Protein AF-A0A937WN25-F1 (afdb_monomer)

pLDDT: mean 81.61, std 12.13, range [31.53, 96.19]

Radius of gyration: 34.85 Å; Cα contacts (8 Å, |Δi|>4): 187; chains: 1; bounding box: 96×75×74 Å

Sequence (236 aa):
MEAQAMKGEEAVEIFKLVKTTGNLPQKLDDLVPLSFIGQAAVSFYRQKIKLMDQLKITEAQRKATLRDGQDAGEMLLDIETRIGELAEKEQRATTPLRRDERGRVAGHEPSGRPPKHERLGIPENRMRQSQAIAQHPDIVEKVKTQARENEDIPTRTAVINEIRYQKEKKRREEAEKGKKSLTAMISIEEKLYISALEKCISILPIHPPKNFSDTGFKQANALVQILQKRMEVFNG

Secondary structure (DSSP, 8-state):
-------HHHHHHHHHHHHHH----SSHHHHHHHHHHHHHHHHHHHHHHHHHHHTT--HHHHHHHHHHHHHHHHHHHHHHHHHHHHHHH----EEEP-B-TTS-B--EEE-SSPPHHHHTT--HHHHHHHHHHHT-HHHHHHHHHHHHHTT----HHHHHHHHHHHHHHHHHHHHHHHHHHHHHHHHHHHHHHHHHHHHHHHHS-SS--TT--HHHHHHHHHHHHHHHHHHHHHH-

Mean predicted aligned error: 13.77 Å

Foldseek 3Di:
DPPPPPQLVNLLVVLVVVVVVVDDDLDLLRLLVNLVSLVSNLVVLVVVLVVCVVVVPDPVVSLVSLVSNQSSLLVSLVSLLSLLVVLVVQDQDWDFDDQDPVRDGPDTHRPPDDGVCVVSVNDPVSNVLSNLSNVCVVLSVVQSVVCVVVSHHRHSVSSVVVSVVVVVVVVVVVVVVVVVVVVVVVVVVLVVVLVVLVVVVVPDDPDDPPPQDPVNVVVVVVVNVVSVVVNVVSVD

Nearest PDB structures (foldseek):
  8gjg-assembly1_A  TM=4.030E-01  e=8.152E-01  synthetic construct
  5ctq-assembly2_C  TM=2.637E-01  e=3.621E+00  Homo sapiens

Solvent-accessible surface area (backbone atoms only — not comparable to full-atom values): 13194 Å² total; per-residue (Å²): 132,83,80,74,77,76,51,45,67,60,28,37,54,54,49,52,53,49,59,72,68,69,63,79,69,92,44,65,84,60,39,50,59,50,45,54,33,29,52,42,23,32,53,40,35,55,51,49,50,54,50,37,62,74,68,65,53,58,66,68,61,50,52,53,49,46,50,55,23,28,55,36,18,47,51,37,48,51,46,37,24,52,48,11,57,51,52,75,68,56,67,72,54,60,36,74,35,74,63,46,100,84,71,49,62,80,47,67,42,79,56,83,58,74,46,69,55,50,77,70,72,41,52,68,73,57,48,55,50,21,31,56,46,41,76,35,58,70,51,48,53,50,40,45,52,51,17,59,77,67,77,43,59,32,49,69,66,58,40,53,51,50,55,50,50,54,53,52,52,52,53,51,55,51,52,52,51,50,50,55,51,51,53,52,49,52,53,49,52,52,52,52,51,52,54,51,52,52,51,57,58,72,72,52,71,96,58,81,59,98,83,60,48,74,67,55,51,55,52,51,50,52,51,51,52,52,51,50,57,55,52,52,72,79,76,112

Structure (mmCIF, N/CA/C/O backbone):
data_AF-A0A937WN25-F1
#
_entry.id   AF-A0A937WN25-F1
#
loop_
_atom_site.group_PDB
_atom_site.id
_atom_site.type_symbol
_atom_site.label_atom_id
_atom_site.label_alt_id
_atom_site.label_comp_id
_atom_site.label_asym_id
_atom_site.label_entity_id
_atom_site.label_seq_id
_atom_site.pdbx_PDB_ins_code
_atom_site.Cartn_x
_atom_site.Cartn_y
_atom_site.Cartn_z
_atom_site.occupancy
_atom_site.B_iso_or_equiv
_atom_site.auth_seq_id
_atom_site.auth_comp_id
_atom_site.auth_asym_id
_atom_site.auth_atom_id
_atom_site.pdbx_PDB_model_num
ATOM 1 N N . MET A 1 1 ? -12.585 35.476 -4.732 1.00 33.75 1 MET A N 1
ATOM 2 C CA . MET A 1 1 ? -13.577 34.432 -4.407 1.00 33.75 1 MET A CA 1
ATOM 3 C C . MET A 1 1 ? -12.975 33.583 -3.312 1.00 33.75 1 MET A C 1
ATOM 5 O O . MET A 1 1 ? -12.060 32.819 -3.585 1.00 33.75 1 MET A O 1
ATOM 9 N N . GLU A 1 2 ? -13.394 33.815 -2.072 1.00 31.53 2 GLU A N 1
ATOM 10 C CA . GLU A 1 2 ? -13.018 32.970 -0.941 1.00 31.53 2 GLU A CA 1
ATOM 11 C C . GLU A 1 2 ? -13.623 31.585 -1.171 1.00 31.53 2 GLU A C 1
ATOM 13 O O . GLU A 1 2 ? -14.838 31.449 -1.305 1.00 31.53 2 GLU A O 1
ATOM 18 N N . ALA A 1 3 ? -12.776 30.562 -1.284 1.00 36.75 3 ALA A N 1
ATOM 19 C CA . ALA A 1 3 ? -13.233 29.185 -1.257 1.00 36.75 3 ALA A CA 1
ATOM 20 C C . ALA A 1 3 ? -13.798 28.931 0.146 1.00 36.75 3 ALA A C 1
ATOM 22 O O . ALA A 1 3 ? -13.036 28.742 1.093 1.00 36.75 3 ALA A O 1
ATOM 23 N N . GLN A 1 4 ? -15.124 28.993 0.296 1.00 44.53 4 GLN A N 1
ATOM 24 C CA . GLN A 1 4 ? -15.790 28.511 1.500 1.00 44.53 4 GLN A CA 1
ATOM 25 C C . GLN A 1 4 ? -15.333 27.068 1.712 1.00 44.53 4 GLN A C 1
ATOM 27 O O . GLN A 1 4 ? -15.585 26.200 0.876 1.00 44.53 4 GLN A O 1
ATOM 32 N N . ALA A 1 5 ? -14.584 26.833 2.789 1.00 52.53 5 ALA A N 1
ATOM 33 C CA . ALA A 1 5 ? -14.197 25.492 3.186 1.00 52.53 5 ALA A CA 1
ATOM 34 C C . ALA A 1 5 ? -15.488 24.689 3.387 1.00 52.53 5 ALA A C 1
ATOM 36 O O . ALA A 1 5 ? -16.263 24.989 4.295 1.00 52.53 5 ALA A O 1
ATOM 37 N N . MET A 1 6 ? -15.741 23.728 2.495 1.00 61.56 6 MET A N 1
ATOM 38 C CA . MET A 1 6 ? -16.902 22.842 2.564 1.00 61.56 6 MET A CA 1
ATOM 39 C C . MET A 1 6 ? -16.979 22.238 3.968 1.00 61.56 6 MET A C 1
ATOM 41 O O . MET A 1 6 ? -15.967 21.760 4.498 1.00 61.56 6 MET A O 1
ATOM 45 N N . LYS A 1 7 ? -18.154 22.292 4.599 1.00 72.56 7 LYS A N 1
ATOM 46 C CA . LYS A 1 7 ? -18.312 21.764 5.957 1.00 72.56 7 LYS A CA 1
ATOM 47 C C . LYS A 1 7 ? -18.156 20.244 5.915 1.00 72.56 7 LYS A C 1
ATOM 49 O O . LYS A 1 7 ? -18.618 19.591 4.985 1.00 72.56 7 LYS A O 1
ATOM 54 N N . GLY A 1 8 ? -17.511 19.666 6.931 1.00 70.94 8 GLY A N 1
ATOM 55 C CA . GLY A 1 8 ? -17.260 18.218 6.983 1.00 70.94 8 GLY A CA 1
ATOM 56 C C . GLY A 1 8 ? -18.531 17.366 6.859 1.00 70.94 8 GLY A C 1
ATOM 57 O O . GLY A 1 8 ? -18.478 16.280 6.296 1.00 70.94 8 GLY A O 1
ATOM 58 N N . GLU A 1 9 ? -19.676 17.884 7.311 1.00 73.81 9 GLU A N 1
ATOM 59 C CA . GLU A 1 9 ? -20.991 17.242 7.179 1.00 73.81 9 GLU A CA 1
ATOM 60 C C . GLU A 1 9 ? -21.485 17.198 5.724 1.00 73.81 9 GLU A C 1
ATOM 62 O O . GLU A 1 9 ? -21.894 16.140 5.250 1.00 73.81 9 GLU A O 1
ATOM 67 N N . GLU A 1 10 ? -21.352 18.301 4.982 1.00 77.62 10 GLU A N 1
ATOM 68 C CA . GLU A 1 10 ? -21.705 18.378 3.554 1.00 77.62 10 GLU A CA 1
ATOM 69 C C . GLU A 1 10 ? -20.828 17.432 2.719 1.00 77.62 10 GLU A C 1
ATOM 71 O O . GLU A 1 10 ? -21.309 16.743 1.818 1.00 77.62 10 GLU A O 1
ATOM 76 N N . ALA A 1 11 ? -19.537 17.333 3.063 1.00 77.19 11 ALA A N 1
ATOM 77 C CA . ALA A 1 11 ? -18.619 16.407 2.408 1.00 77.19 11 ALA A CA 1
ATOM 78 C C . ALA A 1 11 ? -19.060 14.947 2.586 1.00 77.19 11 ALA A C 1
ATOM 80 O O . ALA A 1 11 ? -18.994 14.162 1.642 1.00 77.19 11 ALA A O 1
ATOM 81 N N . VAL A 1 12 ? -19.542 14.584 3.777 1.00 79.69 12 VAL A N 1
ATOM 82 C CA . VAL A 1 12 ? -20.050 13.240 4.072 1.00 79.69 12 VAL A CA 1
ATOM 83 C C . VAL A 1 12 ? -21.299 12.915 3.256 1.00 79.69 12 VAL A C 1
ATOM 85 O O . VAL A 1 12 ? -21.394 11.812 2.720 1.00 79.69 12 VAL A O 1
ATOM 88 N N . GLU A 1 13 ? -22.249 13.842 3.139 1.00 79.31 13 GLU A N 1
ATOM 89 C CA . GLU A 1 13 ? -23.486 13.618 2.381 1.00 79.31 13 GLU A CA 1
ATOM 90 C C . GLU A 1 13 ? -23.215 13.365 0.898 1.00 79.31 13 GLU A C 1
ATOM 92 O O . GLU A 1 13 ? -23.713 12.389 0.329 1.00 79.31 13 GLU A O 1
ATOM 97 N N . ILE A 1 14 ? -22.353 14.183 0.289 1.00 76.50 14 ILE A N 1
ATOM 98 C CA . ILE A 1 14 ? -21.931 13.993 -1.102 1.00 76.50 14 ILE A CA 1
ATOM 99 C C . ILE A 1 14 ? -21.248 12.632 -1.259 1.00 76.50 14 ILE A C 1
ATOM 101 O O . ILE A 1 14 ? -21.541 11.885 -2.191 1.00 76.50 14 ILE A O 1
ATOM 105 N N . PHE A 1 15 ? -20.372 12.265 -0.325 1.00 76.31 15 PHE A N 1
ATOM 106 C CA . PHE A 1 15 ? -19.641 11.004 -0.397 1.00 76.31 15 PHE A CA 1
ATOM 107 C C . PHE A 1 15 ? -20.556 9.778 -0.259 1.00 76.31 15 PHE A C 1
ATOM 109 O O . PHE A 1 15 ? -20.411 8.804 -0.999 1.00 76.31 15 PHE A O 1
ATOM 116 N N . LYS A 1 16 ? -21.566 9.848 0.618 1.00 76.69 16 LYS A N 1
ATOM 117 C CA . LYS A 1 16 ? -22.612 8.821 0.745 1.00 76.69 16 LYS A CA 1
ATOM 118 C C . LYS A 1 16 ? -23.414 8.657 -0.546 1.00 76.69 16 LYS A C 1
ATOM 120 O O . LYS A 1 16 ? -23.713 7.528 -0.944 1.00 76.69 16 LYS A O 1
ATOM 125 N N . LEU A 1 17 ? -23.727 9.756 -1.229 1.00 79.00 17 LEU A N 1
ATOM 126 C CA . LEU A 1 17 ? -24.447 9.725 -2.502 1.00 79.00 17 LEU A CA 1
ATOM 127 C C . LEU A 1 17 ? -23.627 9.045 -3.609 1.00 79.00 17 LEU A C 1
ATOM 129 O O . LEU A 1 17 ? -24.147 8.204 -4.348 1.00 79.00 17 LEU A O 1
ATOM 133 N N . VAL A 1 18 ? -22.327 9.335 -3.687 1.00 75.94 18 VAL A N 1
ATOM 134 C CA . VAL A 1 18 ? -21.448 8.682 -4.668 1.00 75.94 18 VAL A CA 1
ATOM 135 C C . VAL A 1 18 ? -21.256 7.193 -4.342 1.00 75.94 18 VAL A C 1
ATOM 137 O O . VAL A 1 18 ? -21.260 6.361 -5.246 1.00 75.94 18 VAL A O 1
ATOM 140 N N . LYS A 1 19 ? -21.193 6.811 -3.059 1.00 72.75 19 LYS A N 1
ATOM 141 C CA . LYS A 1 19 ? -21.159 5.392 -2.662 1.00 72.75 19 LYS A CA 1
ATOM 142 C C . LYS A 1 19 ? -22.414 4.645 -3.124 1.00 72.75 19 LYS A C 1
ATOM 144 O O . LYS A 1 19 ? -22.327 3.532 -3.630 1.00 72.75 19 LYS A O 1
ATOM 149 N N . THR A 1 20 ? -23.579 5.273 -2.974 1.00 73.50 20 THR A N 1
ATOM 150 C CA . THR A 1 20 ? -24.882 4.678 -3.317 1.00 73.50 20 THR A CA 1
ATOM 151 C C . THR A 1 20 ? -25.046 4.470 -4.824 1.00 73.50 20 THR A C 1
ATOM 153 O O . THR A 1 20 ? -25.668 3.504 -5.255 1.00 73.50 20 THR A O 1
ATOM 156 N N . THR A 1 21 ? -24.464 5.353 -5.637 1.00 72.19 21 THR A N 1
ATOM 157 C CA . THR A 1 21 ? -24.500 5.248 -7.105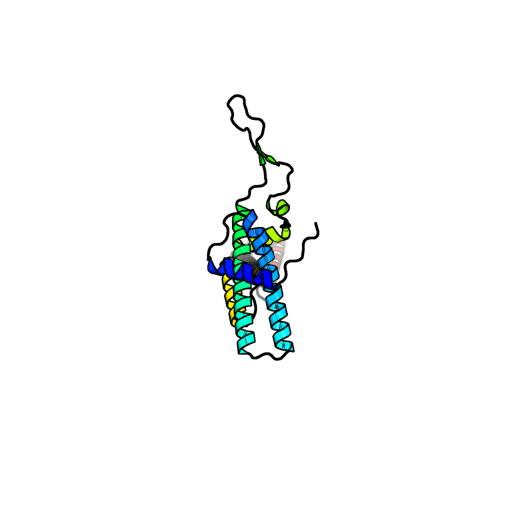 1.00 72.19 21 THR A CA 1
ATOM 158 C C . THR A 1 21 ? -23.516 4.217 -7.665 1.00 72.19 21 THR A C 1
ATOM 160 O O . THR A 1 21 ? -23.653 3.823 -8.821 1.00 72.19 21 THR A O 1
ATOM 163 N N . GLY A 1 22 ? -22.551 3.749 -6.863 1.00 66.62 22 GLY A N 1
ATOM 164 C CA . GLY A 1 22 ? -21.684 2.602 -7.160 1.00 66.62 22 GLY A CA 1
ATOM 165 C C . GLY A 1 22 ? -20.681 2.791 -8.304 1.00 66.62 22 GLY A C 1
ATOM 166 O O . GLY A 1 22 ? -19.840 1.923 -8.521 1.00 66.62 22 GLY A O 1
ATOM 167 N N . ASN A 1 23 ? -20.729 3.916 -9.019 1.00 74.69 23 ASN A N 1
ATOM 168 C CA . ASN A 1 23 ? -19.891 4.182 -10.181 1.00 74.69 23 ASN A CA 1
ATOM 169 C C . ASN A 1 23 ? -18.992 5.389 -9.929 1.00 74.69 23 ASN A C 1
ATOM 171 O O . ASN A 1 23 ? -19.458 6.524 -9.829 1.00 74.69 23 ASN A O 1
ATOM 175 N N . LEU A 1 24 ? -17.681 5.143 -9.883 1.00 83.19 24 LEU A N 1
ATOM 176 C CA . LEU A 1 24 ? -16.696 6.216 -9.861 1.00 83.19 24 LEU A CA 1
ATOM 177 C C . LEU A 1 24 ? -16.632 6.916 -11.228 1.00 83.19 24 LEU A C 1
ATOM 179 O O . LEU A 1 24 ? -16.702 6.247 -12.268 1.00 83.19 24 LEU A O 1
ATOM 183 N N . PRO A 1 25 ? -16.455 8.250 -11.259 1.00 84.25 25 PRO A N 1
ATOM 184 C CA . PRO A 1 25 ? -16.264 8.971 -12.507 1.00 84.25 25 PRO A CA 1
ATOM 185 C C . PRO A 1 25 ? -15.095 8.413 -13.331 1.00 84.25 25 PRO A C 1
ATOM 187 O O . PRO A 1 25 ? -14.070 7.985 -12.802 1.00 84.25 25 PRO A O 1
ATOM 190 N N . GLN A 1 26 ? -15.234 8.426 -14.658 1.00 83.88 26 GLN A N 1
ATOM 191 C CA . GLN A 1 26 ? -14.202 7.901 -15.564 1.00 83.88 26 GLN A CA 1
ATOM 192 C C . GLN A 1 26 ? -13.155 8.945 -15.965 1.00 83.88 26 GLN A C 1
ATOM 194 O O . GLN A 1 26 ? -12.134 8.594 -16.557 1.00 83.88 26 GLN A O 1
ATOM 199 N N . LYS A 1 27 ? -13.406 10.224 -15.674 1.00 85.25 27 LYS A N 1
ATOM 200 C CA . LYS A 1 27 ? -12.523 11.334 -16.026 1.00 85.25 27 LYS A CA 1
ATOM 201 C C . LYS A 1 27 ? -11.787 11.830 -14.794 1.00 85.25 27 LYS A C 1
ATOM 203 O O . LYS A 1 27 ? -12.371 11.977 -13.724 1.00 85.25 27 LYS A O 1
ATOM 208 N N . LEU A 1 28 ? -10.512 12.158 -14.988 1.00 83.19 28 LEU A N 1
ATOM 209 C CA . LEU A 1 28 ? -9.677 12.723 -13.934 1.00 83.19 28 LEU A CA 1
ATOM 210 C C . LEU A 1 28 ? -10.285 14.016 -13.365 1.00 83.19 28 LEU A C 1
ATOM 212 O O . LEU A 1 28 ? -10.331 14.171 -12.151 1.00 83.19 28 LEU A O 1
ATOM 216 N N . ASP A 1 29 ? -10.829 14.878 -14.230 1.00 85.62 29 ASP A N 1
ATOM 217 C CA . ASP A 1 29 ? -11.425 16.174 -13.865 1.00 85.62 29 ASP A CA 1
ATOM 218 C C . ASP A 1 29 ? -12.568 16.040 -12.840 1.00 85.62 29 ASP A C 1
ATOM 220 O O . ASP A 1 29 ? -12.733 16.912 -11.991 1.00 85.62 29 ASP A O 1
ATOM 224 N N . ASP A 1 30 ? -13.295 14.920 -12.872 1.00 86.44 30 ASP A N 1
ATOM 225 C CA . ASP A 1 30 ? -14.409 14.630 -11.963 1.00 86.44 30 ASP A CA 1
ATOM 226 C C . ASP A 1 30 ? -13.945 13.876 -10.698 1.00 86.44 30 ASP A C 1
ATOM 228 O O . ASP A 1 30 ? -14.526 14.017 -9.621 1.00 86.44 30 ASP A O 1
ATOM 232 N N . LEU A 1 31 ? -12.867 13.088 -10.800 1.00 87.69 31 LEU A N 1
ATOM 233 C CA . LEU A 1 31 ? -12.296 12.336 -9.675 1.00 87.69 31 LEU A CA 1
ATOM 234 C C . LEU A 1 31 ? -11.496 13.212 -8.713 1.00 87.69 31 LEU A C 1
ATOM 236 O O . LEU A 1 31 ? -11.484 12.944 -7.512 1.00 87.69 31 LEU A O 1
ATOM 240 N N . VAL A 1 32 ? -10.809 14.243 -9.215 1.00 87.12 32 VAL A N 1
ATOM 241 C CA . VAL A 1 32 ? -9.973 15.108 -8.372 1.00 87.12 32 VAL A CA 1
ATOM 242 C C . VAL A 1 32 ? -10.802 15.831 -7.299 1.00 87.12 32 VAL A C 1
ATOM 244 O O . VAL A 1 32 ? -10.446 15.703 -6.121 1.00 87.12 32 VAL A O 1
ATOM 247 N N . PRO A 1 33 ? -11.914 16.525 -7.628 1.00 87.31 33 PRO A N 1
ATOM 248 C CA . PRO A 1 33 ? -12.782 17.129 -6.619 1.00 87.31 33 PRO A CA 1
ATOM 249 C C . PRO A 1 33 ? -13.316 16.095 -5.628 1.00 87.31 33 PRO A C 1
ATOM 251 O O . PRO A 1 33 ? -13.266 16.315 -4.419 1.00 87.31 33 PRO A O 1
ATOM 254 N N . LEU A 1 34 ? -13.743 14.929 -6.122 1.00 88.94 34 LEU A N 1
ATOM 255 C CA . LEU A 1 34 ? -14.260 13.852 -5.282 1.00 88.94 34 LEU A CA 1
ATOM 256 C C . LEU A 1 34 ? -13.208 13.323 -4.296 1.00 88.94 34 LEU A C 1
ATOM 258 O O . LEU A 1 34 ? -13.524 13.020 -3.149 1.00 88.94 34 LEU A O 1
ATOM 262 N N . SER A 1 35 ? -11.941 13.270 -4.705 1.00 90.00 35 SER A N 1
ATOM 263 C CA . SER A 1 35 ? -10.834 12.888 -3.832 1.00 90.00 35 SER A CA 1
ATOM 264 C C . SER A 1 35 ? -10.605 13.898 -2.701 1.00 90.00 35 SER A C 1
ATOM 266 O O . SER A 1 35 ? -10.339 13.503 -1.566 1.00 90.00 35 SER A O 1
ATOM 268 N N . PHE A 1 36 ? -10.745 15.202 -2.967 1.00 88.88 36 PHE A N 1
ATOM 269 C CA . PHE A 1 36 ? -10.696 16.227 -1.916 1.00 88.88 36 PHE A CA 1
ATOM 270 C C . PHE A 1 36 ? -11.888 16.125 -0.955 1.00 88.88 36 PHE A C 1
ATOM 272 O O . PHE A 1 36 ? -11.700 16.202 0.260 1.00 88.88 36 PHE A O 1
ATOM 279 N N . ILE A 1 37 ? -13.091 15.879 -1.481 1.00 87.94 37 ILE A N 1
ATOM 280 C CA . ILE A 1 37 ? -14.303 15.658 -0.677 1.00 87.94 37 ILE A CA 1
ATOM 281 C C . ILE A 1 37 ? -14.132 14.426 0.220 1.00 87.94 37 ILE A C 1
ATOM 283 O O . ILE A 1 37 ? -14.385 14.495 1.421 1.00 87.94 37 ILE A O 1
ATOM 287 N N . GLY A 1 38 ? -13.613 13.322 -0.323 1.00 87.69 38 GLY A N 1
ATOM 288 C CA . GLY A 1 38 ? -13.342 12.107 0.446 1.00 87.69 38 GLY A CA 1
ATOM 289 C C . GLY A 1 38 ? -12.325 12.318 1.566 1.00 87.69 38 GLY A C 1
ATOM 290 O O . GLY A 1 38 ? -12.509 11.816 2.673 1.00 87.69 38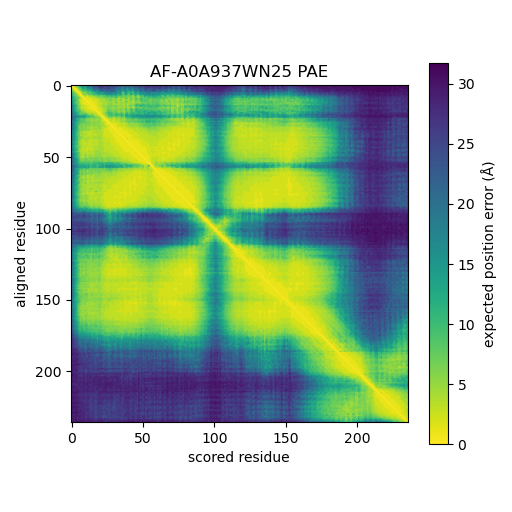 GLY A O 1
ATOM 291 N N . GLN A 1 39 ? -11.280 13.117 1.334 1.00 90.19 39 GLN A N 1
ATOM 292 C CA . GLN A 1 39 ? -10.324 13.484 2.387 1.00 90.19 39 GLN A CA 1
ATOM 293 C C . GLN A 1 39 ? -10.984 14.281 3.516 1.00 90.19 39 GLN A C 1
ATOM 295 O O . GLN A 1 39 ? -10.721 14.008 4.691 1.00 90.19 39 GLN A O 1
ATOM 300 N N . ALA A 1 40 ? -11.852 15.237 3.176 1.00 88.19 40 ALA A N 1
ATOM 301 C CA . ALA A 1 40 ? -12.614 15.999 4.160 1.00 88.19 40 ALA A CA 1
ATOM 302 C C . ALA A 1 40 ? -13.560 15.092 4.966 1.00 88.19 40 ALA A C 1
ATOM 304 O O . ALA A 1 40 ? -13.569 15.172 6.195 1.00 88.19 40 ALA A O 1
ATOM 305 N N . ALA A 1 41 ? -14.269 14.172 4.303 1.00 87.00 41 ALA A N 1
ATOM 306 C CA . ALA A 1 41 ? -15.161 13.207 4.946 1.00 87.00 41 ALA A CA 1
ATOM 307 C C . ALA A 1 41 ? -14.409 12.272 5.912 1.00 87.00 41 ALA A C 1
ATOM 309 O O . ALA A 1 41 ? -14.800 12.126 7.070 1.00 87.00 41 ALA A O 1
ATOM 310 N N . VAL A 1 42 ? -13.280 11.693 5.487 1.00 91.25 42 VAL A N 1
ATOM 311 C CA . VAL A 1 42 ? -12.437 10.846 6.351 1.00 91.25 42 VAL A CA 1
ATOM 312 C C . VAL A 1 42 ? -11.914 11.632 7.555 1.00 91.25 42 VAL A C 1
ATOM 314 O O . VAL A 1 42 ? -11.959 11.139 8.682 1.00 91.25 42 VAL A O 1
ATOM 317 N N . SER A 1 43 ? -11.442 12.866 7.350 1.00 90.75 43 SER A N 1
ATOM 318 C CA . SER A 1 43 ? -10.985 13.734 8.444 1.00 90.75 43 SER A CA 1
ATOM 319 C C . SER A 1 43 ? -12.106 14.013 9.449 1.00 90.75 43 SER A C 1
ATOM 321 O O . SER A 1 43 ? -11.901 13.879 10.657 1.00 90.75 43 SER A O 1
ATOM 323 N N . PHE A 1 44 ? -13.305 14.324 8.953 1.00 91.44 44 PHE A N 1
ATOM 324 C CA . PHE A 1 44 ? -14.489 14.548 9.774 1.00 91.44 44 PHE A CA 1
ATOM 325 C C . PHE A 1 44 ? -14.837 13.318 10.616 1.00 91.44 44 PHE A C 1
ATOM 327 O O . PHE A 1 44 ? -14.967 13.437 11.833 1.00 91.44 44 PHE A O 1
ATOM 334 N N . TYR A 1 45 ? -14.909 12.126 10.016 1.00 91.56 45 TYR A N 1
ATOM 335 C CA . TYR A 1 45 ? -15.208 10.896 10.754 1.00 91.56 45 TYR A CA 1
ATOM 336 C C . TYR A 1 45 ? -14.166 10.583 11.827 1.00 91.56 45 TYR A C 1
ATOM 338 O O . TYR A 1 45 ? -14.536 10.247 12.950 1.00 91.56 45 TYR A O 1
ATOM 346 N N . ARG A 1 46 ? -12.873 10.770 11.539 1.00 92.00 46 ARG A N 1
ATOM 347 C CA . ARG A 1 46 ? -11.805 10.582 12.536 1.00 92.00 46 ARG A CA 1
ATOM 348 C C . ARG A 1 46 ? -11.957 11.525 13.725 1.00 92.00 46 ARG A C 1
ATOM 350 O O . ARG A 1 46 ? -11.826 11.099 14.871 1.00 92.00 46 ARG A O 1
ATOM 357 N N . GLN A 1 47 ? -12.236 12.800 13.464 1.00 91.25 47 GLN A N 1
ATOM 358 C CA . GLN A 1 47 ? -12.457 13.786 14.523 1.00 91.25 47 GLN A CA 1
ATOM 359 C C . GLN A 1 47 ? -13.725 13.476 15.316 1.00 91.25 47 GLN A C 1
ATOM 361 O O . GLN A 1 47 ? -13.704 13.529 16.543 1.00 91.25 47 GLN A O 1
ATOM 366 N N . LYS A 1 48 ? -14.802 13.091 14.627 1.00 89.75 48 LYS A N 1
ATOM 367 C CA . LYS A 1 48 ? -16.069 12.709 15.245 1.00 89.75 48 LYS A CA 1
ATOM 368 C C . LYS A 1 48 ? -15.890 11.511 16.173 1.00 89.75 48 LYS A C 1
ATOM 370 O O . LYS A 1 48 ? -16.274 11.611 17.327 1.00 89.75 48 LYS A O 1
ATOM 375 N N . ILE A 1 49 ? -15.241 10.433 15.730 1.00 91.56 49 ILE A N 1
ATOM 376 C CA . ILE A 1 49 ? -14.962 9.253 16.571 1.00 91.56 49 ILE A CA 1
ATOM 377 C C . ILE A 1 49 ? -14.135 9.647 17.798 1.00 91.56 49 ILE A C 1
ATOM 379 O O . ILE A 1 49 ? -14.501 9.298 18.916 1.00 91.56 49 ILE A O 1
ATOM 383 N N . LYS A 1 50 ? -13.088 10.462 17.619 1.00 91.69 50 LYS A N 1
ATOM 384 C CA . LYS A 1 50 ? -12.272 10.960 18.736 1.00 91.69 50 LYS A CA 1
ATOM 385 C C . LYS A 1 50 ? -13.099 11.751 19.757 1.00 91.69 50 LYS A C 1
ATOM 387 O O . LYS A 1 50 ? -12.913 11.578 20.958 1.00 91.69 50 LYS A O 1
ATOM 392 N N . LEU A 1 51 ? -14.005 12.613 19.297 1.00 90.81 51 LEU A N 1
ATOM 393 C CA . LEU A 1 51 ? -14.922 13.355 20.167 1.00 90.81 51 LEU A CA 1
ATOM 394 C C . LEU A 1 51 ? -15.911 12.417 20.870 1.00 90.81 51 LEU A C 1
ATOM 396 O O . LEU A 1 51 ? -16.172 12.587 22.056 1.00 90.81 51 LEU A O 1
ATOM 400 N N . MET A 1 52 ? -16.433 11.406 20.174 1.00 89.44 52 MET A N 1
ATOM 401 C CA . MET A 1 52 ? -17.329 10.404 20.759 1.00 89.44 52 MET A CA 1
ATOM 402 C C . MET A 1 52 ? -16.643 9.606 21.874 1.00 89.44 52 MET A C 1
ATOM 404 O O . MET A 1 52 ? -17.266 9.370 22.909 1.00 89.44 52 MET A O 1
ATOM 408 N N . ASP A 1 53 ? -15.364 9.264 21.695 1.00 89.25 53 ASP A N 1
ATOM 409 C CA . ASP A 1 53 ? -14.540 8.597 22.709 1.00 89.25 53 ASP A CA 1
ATOM 410 C C . ASP A 1 53 ? -14.342 9.490 23.945 1.00 89.25 53 ASP A C 1
ATOM 412 O O . ASP A 1 53 ? -14.467 9.032 25.081 1.00 89.25 53 ASP A O 1
ATOM 416 N N . GLN A 1 54 ? -14.105 10.790 23.741 1.00 90.69 54 GLN A N 1
ATOM 417 C CA . GLN A 1 54 ? -13.976 11.769 24.828 1.00 90.69 54 GLN A CA 1
ATOM 418 C C . GLN A 1 54 ? -15.288 11.980 25.591 1.00 90.69 54 GLN A C 1
ATOM 420 O O . GLN A 1 54 ? -15.285 12.095 26.816 1.00 90.69 54 GLN A O 1
ATOM 425 N N . LEU A 1 55 ? -16.408 12.015 24.870 1.00 87.88 55 LEU A N 1
ATOM 426 C CA . LEU A 1 55 ? -17.746 12.218 25.421 1.00 87.88 55 LEU A CA 1
ATOM 427 C C . LEU A 1 55 ? -18.375 10.926 25.966 1.00 87.88 55 LEU A C 1
ATOM 429 O O . LEU A 1 55 ? -19.500 10.971 26.460 1.00 87.88 55 LEU A O 1
ATOM 433 N N . LYS A 1 56 ? -17.665 9.789 25.894 1.00 86.25 56 LYS A N 1
ATOM 434 C CA . LYS A 1 56 ? -18.135 8.461 26.326 1.00 86.25 56 LYS A CA 1
ATOM 435 C C . LYS A 1 56 ? -19.511 8.108 25.748 1.00 86.25 56 LYS A C 1
ATOM 437 O O . LYS A 1 56 ? -20.377 7.580 26.446 1.00 86.25 56 LYS A O 1
ATOM 442 N N . ILE A 1 57 ? -19.721 8.433 24.470 1.00 87.62 57 ILE A N 1
ATOM 443 C CA . ILE A 1 57 ? -20.957 8.097 23.757 1.00 87.62 57 ILE A CA 1
ATOM 444 C C . ILE A 1 57 ? -21.126 6.571 23.694 1.00 87.62 57 ILE A C 1
ATOM 446 O O . ILE A 1 57 ? -20.155 5.819 23.759 1.00 87.62 57 ILE A O 1
ATOM 450 N N . THR A 1 58 ? -22.373 6.109 23.569 1.00 87.38 58 THR A N 1
ATOM 451 C CA . THR A 1 58 ? -22.698 4.682 23.457 1.00 87.38 58 THR A CA 1
ATOM 452 C C . THR A 1 58 ? -21.870 3.974 22.378 1.00 87.38 58 THR A C 1
ATOM 454 O O . THR A 1 58 ? -21.698 4.470 21.259 1.00 87.38 58 THR A O 1
ATOM 457 N N . GLU A 1 59 ? -21.401 2.766 22.700 1.00 87.88 59 GLU A N 1
ATOM 458 C CA . GLU A 1 59 ? -20.566 1.954 21.808 1.00 87.88 59 GLU A CA 1
ATOM 459 C C . GLU A 1 59 ? -21.263 1.666 20.468 1.00 87.88 59 GLU A C 1
ATOM 461 O O . GLU A 1 59 ? -20.623 1.665 19.419 1.00 87.88 59 GLU A O 1
ATOM 466 N N . ALA A 1 60 ? -22.591 1.513 20.475 1.00 88.25 60 ALA A N 1
ATOM 467 C CA . ALA A 1 60 ? -23.388 1.312 19.267 1.00 88.25 60 ALA A CA 1
ATOM 468 C C . ALA A 1 60 ? -23.306 2.506 18.298 1.00 88.25 60 ALA A C 1
ATOM 470 O O . ALA A 1 60 ? -23.075 2.323 17.102 1.00 88.25 60 ALA A O 1
ATOM 471 N N . GLN A 1 61 ? -23.444 3.737 18.804 1.00 87.88 61 GLN A N 1
ATOM 472 C CA . GLN A 1 61 ? -23.334 4.945 17.979 1.00 87.88 61 GLN A CA 1
ATOM 473 C C . GLN A 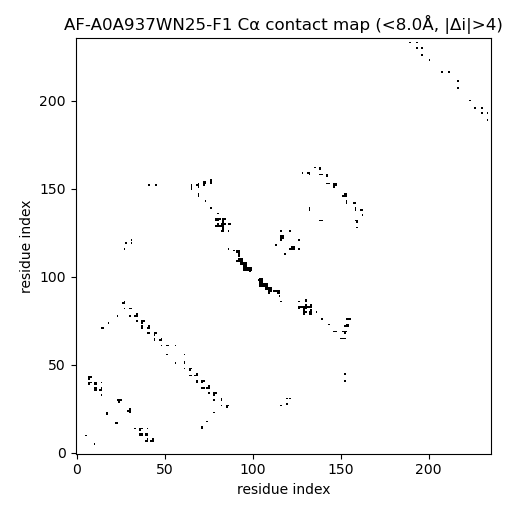1 61 ? -21.897 5.160 17.491 1.00 87.88 61 GLN A C 1
ATOM 475 O O . GLN A 1 61 ? -21.689 5.562 16.341 1.00 87.88 61 GLN A O 1
ATOM 480 N N . ARG A 1 62 ? -20.902 4.857 18.337 1.00 90.94 62 ARG A N 1
ATOM 481 C CA . ARG A 1 62 ? -19.483 4.883 17.959 1.00 90.94 62 ARG A CA 1
ATOM 482 C C . ARG A 1 62 ? -19.206 3.910 16.815 1.00 90.94 62 ARG A C 1
ATOM 484 O O . ARG A 1 62 ? -18.662 4.329 15.800 1.00 90.94 62 ARG A O 1
ATOM 491 N N . LYS A 1 63 ? -19.631 2.647 16.936 1.00 92.19 63 LYS A N 1
ATOM 492 C CA . LYS A 1 63 ? -19.444 1.613 15.903 1.00 92.19 63 LYS A CA 1
ATOM 493 C C . LYS A 1 63 ? -20.150 1.956 14.595 1.00 92.19 63 LYS A C 1
ATOM 495 O O . LYS A 1 63 ? -19.569 1.764 13.532 1.00 92.19 63 LYS A O 1
ATOM 500 N N . ALA A 1 64 ? -21.357 2.521 14.652 1.00 90.50 64 ALA A N 1
ATOM 501 C CA . ALA A 1 64 ? -22.045 3.002 13.454 1.00 90.50 64 ALA A CA 1
ATOM 502 C C . ALA A 1 64 ? -21.257 4.124 12.754 1.00 90.50 64 ALA A C 1
ATOM 504 O O . ALA A 1 64 ? -21.061 4.082 11.543 1.00 90.50 64 ALA A O 1
ATOM 505 N N . THR A 1 65 ? -20.741 5.087 13.523 1.00 91.25 65 THR A N 1
ATOM 506 C CA . THR A 1 65 ? -19.927 6.193 12.989 1.00 91.25 65 THR A CA 1
ATOM 507 C C . THR A 1 65 ? -18.580 5.708 12.449 1.00 91.25 65 THR A C 1
ATOM 509 O O . THR A 1 65 ? -18.100 6.216 11.439 1.00 91.25 65 THR A O 1
ATOM 512 N N . LEU A 1 66 ? -17.978 4.710 13.097 1.00 93.19 66 LEU A N 1
ATOM 51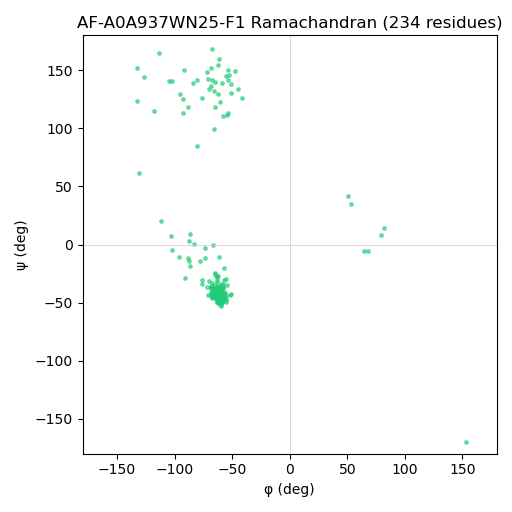3 C CA . LEU A 1 66 ? -16.755 4.068 12.632 1.00 93.19 66 LEU A CA 1
ATOM 514 C C . LEU A 1 66 ? -16.972 3.344 11.306 1.00 93.19 66 LEU A C 1
ATOM 516 O O . LEU A 1 66 ? -16.169 3.519 10.400 1.00 93.19 66 LEU A O 1
ATOM 520 N N . ARG A 1 67 ? -18.061 2.582 11.171 1.00 93.00 67 ARG A N 1
ATOM 521 C CA . ARG A 1 67 ? -18.402 1.887 9.925 1.00 93.0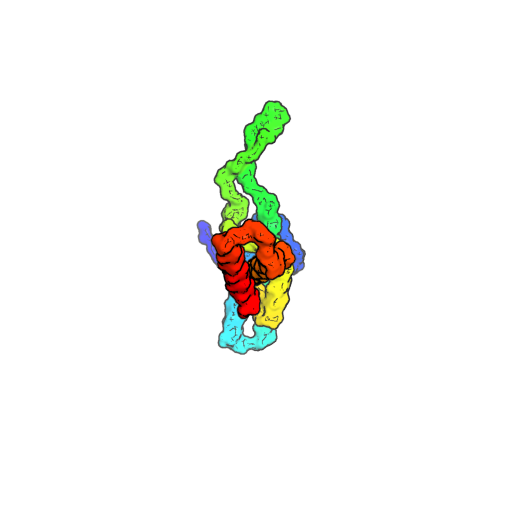0 67 ARG A CA 1
ATOM 522 C C . ARG A 1 67 ? -18.575 2.868 8.767 1.00 93.00 67 ARG A C 1
ATOM 524 O O . ARG A 1 67 ? -17.992 2.675 7.707 1.00 93.00 67 ARG A O 1
ATOM 531 N N . ASP A 1 68 ? -19.306 3.949 9.010 1.00 90.06 68 ASP A N 1
ATOM 532 C CA . ASP A 1 68 ? -19.445 5.068 8.078 1.00 90.06 68 ASP A CA 1
ATOM 533 C C . ASP A 1 68 ? -18.073 5.665 7.684 1.00 90.06 68 ASP A C 1
ATOM 535 O O . ASP A 1 68 ? -17.819 5.974 6.519 1.00 90.06 68 ASP A O 1
ATOM 539 N N . GLY A 1 69 ? -17.166 5.807 8.654 1.00 92.69 69 GLY A N 1
ATOM 540 C CA . GLY A 1 69 ? -15.799 6.269 8.426 1.00 92.69 69 GLY A CA 1
ATOM 541 C C . GLY A 1 69 ? -14.944 5.280 7.631 1.00 92.69 69 GLY A C 1
ATOM 542 O O . GLY A 1 69 ? -14.191 5.700 6.755 1.00 92.69 69 GLY A O 1
ATOM 543 N N . GLN A 1 70 ? -15.071 3.980 7.900 1.00 94.00 70 GLN A N 1
ATOM 544 C CA . GLN A 1 70 ? -14.392 2.907 7.172 1.00 94.00 70 GLN A CA 1
ATOM 545 C C . GLN A 1 70 ? -14.830 2.886 5.714 1.00 94.00 70 GLN A C 1
ATOM 547 O O . GLN A 1 70 ? -13.987 2.931 4.824 1.00 94.00 70 GLN A O 1
ATOM 552 N N . ASP A 1 71 ? -16.139 2.949 5.482 1.00 91.75 71 ASP A N 1
ATOM 553 C CA . ASP A 1 71 ? -16.730 3.067 4.155 1.00 91.75 71 ASP A CA 1
ATOM 554 C C . ASP A 1 71 ? -16.185 4.285 3.391 1.00 91.75 71 ASP A C 1
ATOM 556 O O . ASP A 1 71 ? -15.847 4.188 2.209 1.00 91.75 71 ASP A O 1
ATOM 560 N N . ALA 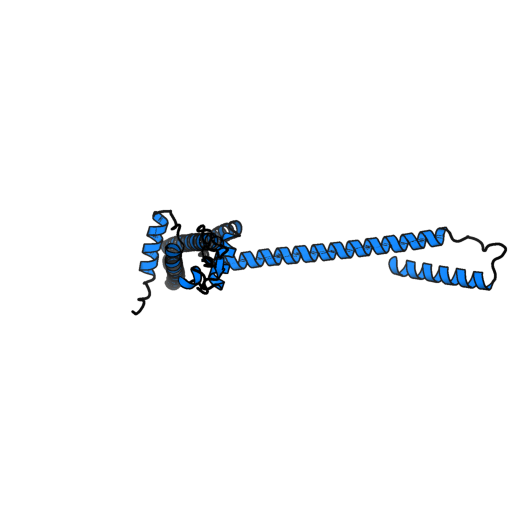A 1 72 ? -16.061 5.432 4.068 1.00 91.19 72 ALA A N 1
ATOM 561 C CA . ALA A 1 72 ? -15.483 6.633 3.475 1.00 91.19 72 ALA A CA 1
ATOM 562 C C . ALA A 1 72 ? -13.984 6.464 3.153 1.00 91.19 72 ALA A C 1
ATOM 564 O O . ALA A 1 72 ? -13.509 6.905 2.106 1.00 91.19 72 ALA A O 1
ATOM 565 N N . GLY A 1 73 ? -13.227 5.808 4.034 1.00 93.06 73 GLY A N 1
ATOM 566 C CA . GLY A 1 73 ? -11.811 5.514 3.815 1.00 93.06 73 GLY A CA 1
ATOM 567 C C . GLY A 1 73 ? -11.583 4.584 2.625 1.00 93.06 73 GLY A C 1
ATOM 568 O O . GLY A 1 73 ? -10.711 4.841 1.798 1.00 93.06 73 GLY A O 1
ATOM 569 N N . GLU A 1 74 ? -12.389 3.531 2.505 1.00 93.50 74 GLU A N 1
ATOM 570 C CA . GLU A 1 74 ? -12.304 2.559 1.412 1.00 93.50 74 GLU A CA 1
ATOM 571 C C . GLU A 1 74 ? -12.582 3.201 0.065 1.00 93.50 74 GLU A C 1
ATOM 573 O O . GLU A 1 74 ? -11.776 3.092 -0.855 1.00 93.50 74 GLU A O 1
ATOM 578 N N . MET A 1 75 ? -13.675 3.949 -0.023 1.00 91.25 75 MET A N 1
ATOM 579 C CA . MET A 1 75 ? -14.037 4.630 -1.252 1.00 91.25 75 MET A CA 1
ATOM 580 C C . MET A 1 75 ? -13.013 5.709 -1.631 1.00 91.25 75 MET A C 1
ATOM 582 O O . MET A 1 75 ? -12.719 5.890 -2.812 1.00 91.25 75 MET A O 1
ATOM 586 N N . LEU A 1 76 ? -12.414 6.404 -0.655 1.00 93.56 76 LEU A N 1
ATOM 587 C CA . LEU A 1 76 ? -11.306 7.321 -0.930 1.00 93.56 76 LEU A CA 1
ATOM 588 C C . LEU A 1 76 ? -10.099 6.583 -1.526 1.00 93.56 76 LEU A C 1
ATOM 590 O O . LEU A 1 76 ? -9.469 7.103 -2.448 1.00 93.56 76 LEU A O 1
ATOM 594 N N . LEU A 1 77 ? -9.777 5.386 -1.030 1.00 94.81 77 LEU A N 1
ATOM 595 C CA . LEU A 1 77 ? -8.725 4.554 -1.614 1.00 94.81 77 LEU A CA 1
ATOM 596 C C . LEU A 1 77 ? -9.075 4.110 -3.037 1.00 94.81 77 LEU A C 1
ATOM 598 O O . LEU A 1 77 ? -8.197 4.139 -3.896 1.00 94.81 77 LEU A O 1
ATOM 602 N N . ASP A 1 78 ? -10.333 3.781 -3.319 1.00 92.50 78 ASP A N 1
ATOM 603 C CA . ASP A 1 78 ? -10.777 3.409 -4.669 1.00 92.50 78 ASP A CA 1
ATOM 604 C C . ASP A 1 78 ? -10.675 4.588 -5.647 1.00 92.50 78 ASP A C 1
ATOM 606 O O . ASP A 1 78 ? -10.197 4.436 -6.772 1.00 92.50 78 ASP A O 1
ATOM 610 N N . ILE A 1 79 ? -11.033 5.797 -5.202 1.00 92.31 79 ILE A N 1
ATOM 611 C CA . ILE A 1 79 ? -10.847 7.032 -5.976 1.00 92.31 79 ILE A CA 1
ATOM 612 C C . ILE A 1 79 ? -9.364 7.271 -6.269 1.00 92.31 79 ILE A C 1
ATOM 614 O O . ILE A 1 79 ? -9.003 7.557 -7.408 1.00 92.31 79 ILE A O 1
ATOM 618 N N . GLU A 1 80 ? -8.495 7.164 -5.262 1.00 93.06 80 GLU A N 1
ATOM 619 C CA . GLU A 1 80 ? -7.049 7.369 -5.429 1.00 93.06 80 GLU A CA 1
ATOM 620 C C . GLU A 1 80 ? -6.429 6.300 -6.346 1.00 93.06 80 GLU A C 1
ATOM 622 O O . GLU A 1 80 ? -5.599 6.628 -7.194 1.00 93.06 80 GLU A O 1
ATOM 627 N N . THR A 1 81 ? -6.891 5.051 -6.254 1.00 93.12 81 THR A N 1
ATOM 628 C CA . THR A 1 81 ? -6.526 3.962 -7.176 1.00 93.12 81 THR A CA 1
ATOM 629 C C . THR A 1 81 ? -6.911 4.339 -8.605 1.00 93.12 81 THR A C 1
ATOM 631 O O . THR A 1 81 ? -6.072 4.334 -9.505 1.00 93.12 81 THR A O 1
ATOM 634 N N . ARG A 1 82 ? -8.154 4.787 -8.819 1.00 90.94 82 ARG A N 1
ATOM 635 C CA . ARG A 1 82 ? -8.639 5.181 -10.145 1.00 90.94 82 ARG A CA 1
ATOM 636 C C . ARG A 1 82 ? -7.902 6.391 -10.719 1.00 90.94 82 ARG A C 1
ATOM 638 O O . ARG A 1 82 ? -7.630 6.434 -11.918 1.00 90.94 82 ARG A O 1
ATOM 645 N N . ILE A 1 83 ? -7.556 7.365 -9.877 1.00 91.06 83 ILE A N 1
ATOM 646 C CA . ILE A 1 83 ? -6.709 8.503 -10.258 1.00 91.06 83 ILE A CA 1
ATOM 647 C C . ILE A 1 83 ? -5.346 8.003 -10.753 1.00 91.06 83 ILE A C 1
ATOM 649 O O . ILE A 1 83 ? -4.889 8.449 -11.805 1.00 91.06 83 ILE A O 1
ATOM 653 N N . GLY A 1 84 ? -4.723 7.057 -10.042 1.00 90.19 84 GLY A N 1
ATOM 654 C CA . GLY A 1 84 ? -3.456 6.444 -10.444 1.00 90.19 84 GLY A CA 1
ATOM 655 C C . GLY A 1 84 ? -3.527 5.742 -11.802 1.00 90.19 84 GLY A C 1
ATOM 656 O O . GLY A 1 84 ? -2.689 5.996 -12.666 1.00 90.19 84 GLY A O 1
ATOM 657 N N . GLU A 1 85 ? -4.567 4.935 -12.028 1.00 89.75 85 GLU A N 1
ATOM 658 C CA . GLU A 1 85 ? -4.798 4.230 -13.300 1.00 89.75 85 GLU A CA 1
ATOM 659 C C . GLU A 1 85 ? -4.973 5.181 -14.493 1.00 89.75 85 GLU A C 1
ATOM 661 O O . GLU A 1 85 ? -4.522 4.903 -15.607 1.00 89.75 85 GLU A O 1
ATOM 666 N N . LEU A 1 86 ? -5.668 6.304 -14.290 1.00 86.12 86 LEU A N 1
ATOM 667 C CA . LEU A 1 86 ? -5.887 7.300 -15.340 1.00 86.12 86 LEU A CA 1
ATOM 668 C C . LEU A 1 86 ? -4.640 8.148 -15.595 1.00 86.12 86 LEU A C 1
ATOM 670 O O . LEU A 1 86 ? -4.404 8.559 -16.730 1.00 86.12 86 LEU A O 1
ATOM 674 N N . ALA A 1 87 ? -3.820 8.371 -14.573 1.00 77.75 87 ALA A N 1
ATOM 675 C CA . ALA A 1 87 ? -2.587 9.131 -14.698 1.00 77.75 87 ALA A CA 1
ATOM 676 C C . ALA A 1 87 ? -1.505 8.405 -15.502 1.00 77.75 87 ALA A C 1
ATOM 678 O O . ALA A 1 87 ? -0.733 9.061 -16.194 1.00 77.75 87 ALA A O 1
ATOM 679 N N . GLU A 1 88 ? -1.452 7.069 -15.466 1.00 65.62 88 GLU A N 1
ATOM 680 C CA . GLU A 1 88 ? -0.577 6.298 -16.367 1.00 65.62 88 GLU A CA 1
ATOM 681 C C . GLU A 1 88 ? -0.957 6.472 -17.847 1.00 65.62 88 GLU A C 1
ATOM 683 O O . GLU A 1 88 ? -0.099 6.395 -18.727 1.00 65.62 88 GLU A O 1
ATOM 688 N N . LYS A 1 89 ? -2.235 6.751 -18.129 1.00 64.62 89 LYS A N 1
ATOM 689 C CA . LYS A 1 89 ? -2.763 6.936 -19.490 1.00 64.62 89 LYS A CA 1
ATOM 690 C C . LYS A 1 89 ? -2.626 8.373 -19.999 1.00 64.62 89 LYS A C 1
ATOM 692 O O . LYS A 1 89 ? -2.672 8.594 -21.209 1.00 64.62 89 LYS A O 1
ATOM 697 N N . GLU A 1 90 ? -2.429 9.350 -19.115 1.00 60.75 90 GLU A N 1
ATOM 698 C CA . GLU A 1 90 ? -2.160 10.738 -19.495 1.00 60.75 90 GLU A CA 1
ATOM 699 C C . GLU A 1 90 ? -0.681 10.917 -19.872 1.00 60.75 90 GLU A C 1
ATOM 701 O O . GLU A 1 90 ? 0.159 11.338 -19.075 1.00 60.75 90 GLU A O 1
ATOM 706 N N . GLN A 1 91 ? -0.356 10.626 -21.135 1.00 52.88 91 GLN A N 1
ATOM 707 C CA . GLN A 1 91 ? 0.893 11.090 -21.739 1.00 52.88 91 GLN A CA 1
ATOM 708 C C . GLN A 1 91 ? 1.015 12.614 -21.570 1.00 52.88 91 GLN A C 1
ATOM 710 O O . GLN A 1 91 ? 0.029 13.352 -21.661 1.00 52.88 91 GLN A O 1
ATOM 715 N N . ARG A 1 92 ? 2.244 13.085 -21.308 1.00 55.25 92 ARG A N 1
ATOM 716 C CA . ARG A 1 92 ? 2.588 14.514 -21.203 1.00 55.25 92 ARG A CA 1
ATOM 717 C C . ARG A 1 92 ? 1.932 15.278 -22.355 1.00 55.25 92 ARG A C 1
ATOM 719 O O . ARG A 1 92 ? 2.012 14.827 -23.490 1.00 55.25 92 ARG A O 1
ATOM 726 N N . ALA A 1 93 ? 1.294 16.413 -22.068 1.00 55.06 93 ALA A N 1
ATOM 727 C CA . ALA A 1 93 ? 0.616 17.207 -23.087 1.00 55.06 93 ALA A CA 1
ATOM 728 C C . ALA A 1 93 ? 1.595 17.547 -24.222 1.00 55.06 93 ALA A C 1
ATOM 730 O O . ALA A 1 93 ? 2.551 18.304 -24.025 1.00 55.06 93 ALA A O 1
ATOM 731 N N . THR A 1 94 ? 1.363 16.969 -25.393 1.00 57.72 94 THR A N 1
ATOM 732 C CA . THR A 1 94 ? 2.171 17.185 -26.583 1.00 57.72 94 THR A CA 1
ATOM 733 C C . THR A 1 94 ? 1.472 18.146 -27.533 1.00 57.72 94 THR A C 1
ATOM 735 O O . THR A 1 94 ? 0.256 18.105 -27.711 1.00 57.72 94 THR A O 1
ATOM 738 N N . THR A 1 95 ? 2.247 19.025 -28.155 1.00 62.34 95 THR A N 1
ATOM 739 C CA . THR A 1 95 ? 1.794 19.846 -29.275 1.00 62.34 95 THR A CA 1
ATOM 740 C C . THR A 1 95 ? 2.194 19.134 -30.567 1.00 62.34 95 THR A C 1
ATOM 742 O O . THR A 1 95 ? 3.355 18.736 -30.687 1.00 62.34 95 THR A O 1
ATOM 745 N N . PRO A 1 96 ? 1.285 18.939 -31.536 1.00 62.03 96 PRO A N 1
ATOM 746 C CA . PRO A 1 96 ? 1.664 18.378 -32.828 1.00 62.03 96 PRO A CA 1
ATOM 747 C C . PRO A 1 96 ? 2.663 19.310 -33.530 1.00 62.03 96 PRO A C 1
ATOM 749 O O . PRO A 1 96 ? 2.420 20.512 -33.644 1.00 62.03 96 PRO A O 1
ATOM 752 N N . LEU A 1 97 ? 3.782 18.755 -34.004 1.00 68.00 97 LEU A N 1
ATOM 753 C CA . LEU A 1 97 ? 4.732 19.460 -34.868 1.00 68.00 97 LEU A CA 1
ATOM 754 C C . LEU A 1 97 ? 4.055 19.871 -36.186 1.00 68.00 97 LEU A C 1
ATOM 756 O O . LEU A 1 97 ? 3.024 19.315 -36.576 1.00 68.00 97 LEU A O 1
ATOM 760 N N . ARG A 1 98 ? 4.655 20.858 -36.868 1.00 65.56 98 ARG A N 1
ATOM 761 C CA . ARG A 1 98 ? 4.176 21.455 -38.128 1.00 65.56 98 ARG A CA 1
ATOM 762 C C . ARG A 1 98 ? 3.641 20.371 -39.082 1.00 65.56 98 ARG A C 1
ATOM 764 O O . ARG A 1 98 ? 4.335 19.391 -39.354 1.00 65.56 98 ARG A O 1
ATOM 771 N N . ARG A 1 99 ? 2.401 20.536 -39.560 1.00 68.69 99 ARG A N 1
ATOM 772 C CA . ARG A 1 99 ? 1.790 19.628 -40.546 1.00 68.69 99 ARG A CA 1
ATOM 773 C C . ARG A 1 99 ? 2.550 19.734 -41.861 1.00 68.69 99 ARG A C 1
ATOM 775 O O . ARG A 1 99 ? 2.789 20.849 -42.326 1.00 68.69 99 ARG A O 1
ATOM 782 N N . ASP A 1 100 ? 2.909 18.595 -42.443 1.00 70.12 100 ASP A N 1
ATOM 783 C CA . ASP A 1 100 ? 3.412 18.569 -43.813 1.00 70.12 100 ASP A CA 1
ATOM 784 C C . ASP A 1 100 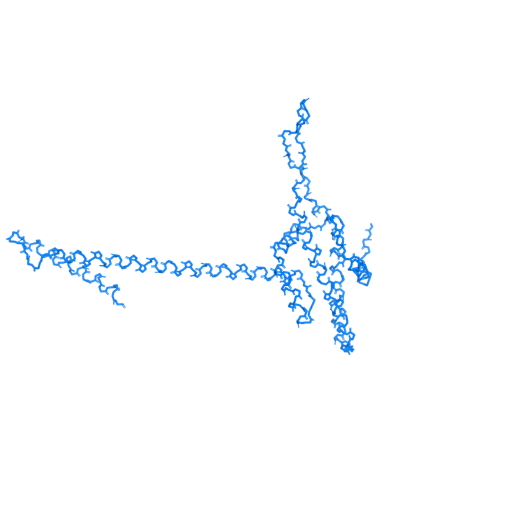? 2.298 18.956 -44.808 1.00 70.12 100 ASP A C 1
ATOM 786 O O . ASP A 1 100 ? 1.112 19.015 -44.464 1.00 70.12 100 ASP A O 1
ATOM 790 N N . GLU A 1 101 ? 2.668 19.212 -46.063 1.00 68.81 101 GLU A N 1
ATOM 791 C CA . GLU A 1 101 ? 1.731 19.587 -47.137 1.00 68.81 101 GLU A CA 1
ATOM 792 C C . GLU A 1 101 ? 0.680 18.500 -47.442 1.00 68.81 101 GLU A C 1
ATOM 794 O O . GLU A 1 101 ? -0.301 18.755 -48.135 1.00 68.81 101 GLU A O 1
ATOM 799 N N . ARG A 1 102 ? 0.851 17.286 -46.899 1.00 73.38 102 ARG A N 1
ATOM 800 C CA . ARG A 1 102 ? -0.070 16.146 -47.026 1.00 73.38 102 ARG A CA 1
ATOM 801 C C . ARG A 1 102 ? -0.908 15.925 -45.759 1.00 73.38 102 ARG A C 1
ATOM 803 O O . ARG A 1 102 ? -1.618 14.926 -45.667 1.00 73.38 102 ARG A O 1
ATOM 810 N N . GLY A 1 103 ? -0.833 16.832 -44.783 1.00 70.62 103 GLY A N 1
ATOM 811 C CA . GLY A 1 103 ? -1.599 16.793 -43.539 1.00 70.62 103 GLY A CA 1
ATOM 812 C C . GLY A 1 103 ? -1.071 15.833 -42.465 1.00 70.62 103 GLY A C 1
ATOM 813 O O . GLY A 1 103 ? -1.736 15.663 -41.440 1.00 70.62 103 GLY A O 1
ATOM 814 N N . ARG A 1 104 ? 0.106 15.223 -42.644 1.00 65.69 104 ARG A N 1
ATOM 815 C CA . ARG A 1 104 ? 0.736 14.339 -41.653 1.00 65.69 104 ARG A CA 1
ATOM 816 C C . ARG A 1 104 ? 1.529 15.145 -40.626 1.00 65.69 104 ARG A C 1
ATOM 818 O O . ARG A 1 104 ? 2.197 16.127 -40.942 1.00 65.69 104 ARG A O 1
ATOM 825 N N . VAL A 1 105 ? 1.421 14.731 -39.366 1.00 67.81 105 VAL A N 1
ATOM 826 C CA . VAL A 1 105 ? 2.104 15.356 -38.226 1.00 67.81 105 VAL A CA 1
ATOM 827 C C . VAL A 1 105 ? 3.481 14.704 -38.073 1.00 67.81 105 VAL A C 1
ATOM 829 O O . VAL A 1 105 ? 3.560 13.502 -37.833 1.00 67.81 105 VAL A O 1
ATOM 832 N N . ALA A 1 106 ? 4.556 15.487 -38.215 1.00 61.62 106 ALA A N 1
ATOM 833 C CA . ALA A 1 106 ? 5.945 15.002 -38.220 1.00 61.62 106 ALA A CA 1
ATOM 834 C C . ALA A 1 106 ? 6.484 14.573 -36.837 1.00 61.62 106 ALA A C 1
ATOM 836 O O . ALA A 1 106 ? 7.610 14.099 -36.721 1.00 61.62 106 ALA A O 1
ATOM 837 N N . GLY A 1 107 ? 5.689 14.738 -35.783 1.00 64.69 107 GLY A N 1
ATOM 838 C CA . GLY A 1 107 ? 6.043 14.384 -34.415 1.00 64.69 107 GLY A CA 1
ATOM 839 C C . GLY A 1 107 ? 5.282 15.239 -33.408 1.00 64.69 107 GLY A C 1
ATOM 840 O O . GLY A 1 107 ? 4.364 15.975 -33.759 1.00 64.69 107 GLY A O 1
ATOM 841 N N . HIS A 1 108 ? 5.664 15.148 -32.145 1.00 66.19 108 HIS A N 1
ATOM 842 C CA . HIS A 1 108 ? 5.004 15.841 -31.049 1.00 66.19 108 HIS A CA 1
ATOM 843 C C . HIS A 1 108 ? 6.062 16.517 -30.171 1.00 66.19 108 HIS A C 1
ATOM 845 O O . HIS A 1 108 ? 6.957 15.840 -29.670 1.00 66.19 108 HIS A O 1
ATOM 851 N N . GLU A 1 109 ? 5.968 17.832 -29.981 1.00 63.12 109 GLU A N 1
ATOM 852 C CA . GLU A 1 109 ? 6.826 18.579 -29.054 1.00 63.12 109 GLU A CA 1
ATOM 853 C C . GLU A 1 109 ? 6.181 18.671 -27.663 1.00 63.12 109 GLU A C 1
ATOM 855 O O . GLU A 1 109 ? 4.951 18.683 -27.550 1.00 63.12 109 GLU A O 1
ATOM 860 N N . PRO A 1 110 ? 6.969 18.754 -26.575 1.00 63.34 110 PRO A N 1
ATOM 861 C CA . PRO A 1 110 ? 6.430 19.039 -25.252 1.00 63.34 110 PRO A CA 1
ATOM 862 C C . PRO A 1 110 ? 5.738 20.404 -25.281 1.00 63.34 110 PRO A C 1
ATOM 864 O O . PRO A 1 110 ? 6.367 21.413 -25.581 1.00 63.34 110 PRO A O 1
ATOM 867 N N . SER A 1 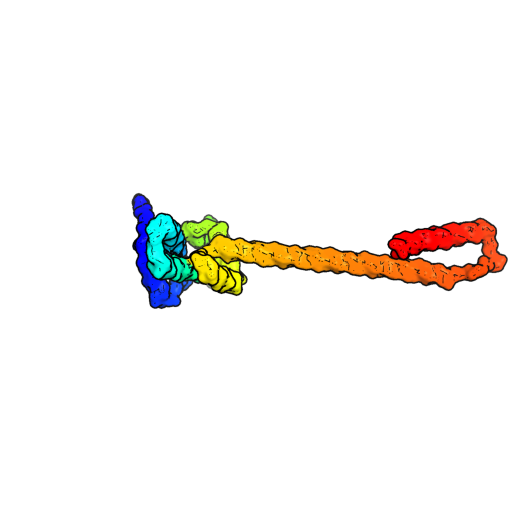111 ? 4.450 20.464 -24.940 1.00 65.31 111 SER A N 1
ATOM 868 C CA . SER A 1 111 ? 3.651 21.695 -25.068 1.00 65.31 111 SER A CA 1
ATOM 869 C C . SER A 1 111 ? 4.068 22.846 -24.139 1.00 65.31 111 SER A C 1
ATOM 871 O O . SER A 1 111 ? 3.409 23.885 -24.122 1.00 65.31 111 SER A O 1
ATOM 873 N N . GLY A 1 112 ? 5.098 22.650 -23.305 1.00 65.38 112 GLY A N 1
ATOM 874 C CA . GLY A 1 112 ? 5.500 23.561 -22.230 1.00 65.38 112 GLY A CA 1
ATOM 875 C C . GLY A 1 112 ? 4.458 23.709 -21.113 1.00 65.38 112 GLY A C 1
ATOM 876 O O . GLY A 1 112 ? 4.728 24.357 -20.106 1.00 65.38 112 GLY A O 1
ATOM 877 N N . ARG A 1 113 ? 3.267 23.111 -21.263 1.00 69.88 113 ARG A N 1
ATOM 878 C CA . ARG A 1 113 ? 2.200 23.164 -20.266 1.00 69.88 113 ARG A CA 1
ATOM 879 C C . ARG A 1 113 ? 2.463 22.142 -19.162 1.00 69.88 113 ARG A C 1
ATOM 881 O O . ARG A 1 113 ? 2.849 21.011 -19.475 1.00 69.88 113 ARG A O 1
ATOM 888 N N . PRO A 1 114 ? 2.167 22.492 -17.898 1.00 70.81 114 PRO A N 1
ATOM 889 C CA . PRO A 1 114 ? 2.165 21.527 -16.813 1.00 70.81 114 PRO A CA 1
ATOM 890 C C . PRO A 1 114 ? 1.280 20.316 -17.152 1.00 70.81 114 PRO A C 1
ATOM 892 O O . PRO A 1 114 ? 0.241 20.473 -17.822 1.00 70.81 114 PRO A O 1
ATOM 895 N N . PRO A 1 115 ? 1.651 19.108 -16.693 1.00 76.19 115 PRO A N 1
ATOM 896 C CA . PRO A 1 115 ? 0.803 17.929 -16.787 1.00 76.19 115 PRO A CA 1
ATOM 897 C C . PRO A 1 115 ? -0.630 18.212 -16.323 1.00 76.19 115 PRO A C 1
ATOM 899 O O . PRO A 1 115 ? -0.880 19.064 -15.469 1.00 76.19 115 PRO A O 1
ATOM 902 N N . LYS A 1 116 ? -1.610 17.509 -16.899 1.00 78.44 116 LYS A N 1
ATOM 903 C CA . LYS A 1 116 ? -3.027 17.769 -16.612 1.00 78.44 116 LYS A CA 1
ATOM 904 C C . LYS A 1 116 ? -3.359 17.627 -15.121 1.00 78.44 116 LYS A C 1
ATOM 906 O O . LYS A 1 116 ? -4.070 18.475 -14.599 1.00 78.44 116 LYS A O 1
ATOM 911 N N . HIS A 1 117 ? -2.758 16.672 -14.422 1.00 80.19 117 HIS A N 1
ATOM 912 C CA . HIS A 1 117 ? -2.922 16.535 -12.977 1.00 80.19 117 HIS A CA 1
ATOM 913 C C . HIS A 1 117 ? -2.481 17.761 -12.162 1.00 80.19 117 HIS A C 1
ATOM 915 O O . HIS A 1 117 ? -3.193 18.154 -11.240 1.00 80.19 117 HIS A O 1
ATOM 921 N N . GLU A 1 118 ? -1.375 18.415 -12.528 1.00 83.62 118 GLU A N 1
ATOM 922 C CA . GLU A 1 118 ? -0.931 19.646 -11.861 1.00 83.62 118 GLU A CA 1
ATOM 923 C C . GLU A 1 118 ? -1.911 20.793 -12.109 1.00 83.62 118 GLU A C 1
ATOM 925 O O . GLU A 1 118 ? -2.232 21.550 -11.195 1.00 83.62 118 GLU A O 1
ATOM 930 N N . ARG A 1 119 ? -2.469 20.875 -13.324 1.00 83.06 119 ARG A N 1
ATOM 931 C CA . ARG A 1 119 ? -3.513 21.857 -13.665 1.00 83.06 119 ARG A CA 1
ATOM 932 C C . ARG A 1 119 ? -4.815 21.640 -12.892 1.00 83.06 119 ARG A C 1
ATOM 934 O O . ARG A 1 119 ? -5.557 22.594 -12.696 1.00 83.06 119 ARG A O 1
ATOM 941 N N . LEU A 1 120 ? -5.072 20.415 -12.437 1.00 84.06 120 LEU A N 1
ATOM 942 C CA . LEU A 1 120 ? -6.206 20.061 -11.576 1.00 84.06 120 LEU A CA 1
ATOM 943 C C . LEU A 1 120 ? -5.898 20.230 -10.077 1.00 84.06 120 LEU A C 1
ATOM 945 O O . LEU A 1 120 ? -6.731 19.898 -9.239 1.00 84.06 120 LEU A O 1
ATOM 949 N N . GLY A 1 121 ? -4.712 20.727 -9.715 1.00 84.12 121 GLY A N 1
ATOM 950 C CA . GLY A 1 121 ? -4.317 20.934 -8.320 1.00 84.12 121 GLY A CA 1
ATOM 951 C C . GLY A 1 121 ? -3.802 19.677 -7.613 1.00 84.12 121 GLY A C 1
ATOM 952 O O . GLY A 1 121 ? -3.685 19.665 -6.387 1.00 84.12 121 GLY A O 1
ATOM 953 N N . ILE A 1 122 ? -3.473 18.611 -8.352 1.00 86.06 122 ILE A N 1
ATOM 954 C CA . ILE A 1 122 ? -2.767 17.449 -7.804 1.00 86.06 122 ILE A CA 1
ATOM 955 C C . ILE A 1 122 ? -1.261 17.656 -8.004 1.00 86.06 122 ILE A C 1
ATOM 957 O O . ILE A 1 122 ? -0.797 17.614 -9.142 1.00 86.06 122 ILE A O 1
ATOM 961 N N . PRO A 1 123 ? -0.469 17.834 -6.931 1.00 88.25 123 PRO A N 1
ATOM 962 C CA . PRO A 1 123 ? 0.978 17.934 -7.063 1.00 88.25 123 PRO A CA 1
ATOM 963 C C . PRO A 1 123 ? 1.579 16.594 -7.498 1.00 88.25 123 PRO A C 1
ATOM 965 O O . PRO A 1 123 ? 1.067 15.530 -7.136 1.00 88.25 123 PRO A O 1
ATOM 968 N N . GLU A 1 124 ? 2.718 16.635 -8.189 1.00 86.44 124 GLU A N 1
ATOM 969 C CA . GLU A 1 124 ? 3.398 15.448 -8.724 1.00 86.44 124 GLU A CA 1
ATOM 970 C C . GLU A 1 124 ? 3.603 14.348 -7.664 1.00 86.44 124 GLU A C 1
ATOM 972 O O . GLU A 1 124 ? 3.325 13.175 -7.905 1.00 86.44 124 GLU A O 1
ATOM 977 N N . ASN A 1 125 ? 4.009 14.718 -6.445 1.00 88.88 125 ASN A N 1
ATOM 978 C CA . ASN A 1 125 ? 4.199 13.764 -5.348 1.00 88.88 125 ASN A CA 1
ATOM 979 C C . ASN A 1 125 ? 2.917 13.014 -4.973 1.00 88.88 125 ASN A C 1
ATOM 981 O O . ASN A 1 125 ? 2.973 11.824 -4.663 1.00 88.88 125 ASN A O 1
ATOM 985 N N . ARG A 1 126 ? 1.769 13.700 -4.986 1.00 89.69 126 ARG A N 1
ATOM 986 C CA . ARG A 1 126 ? 0.474 13.062 -4.741 1.00 89.69 126 ARG A CA 1
ATOM 987 C C . ARG A 1 126 ? 0.134 12.133 -5.895 1.00 89.69 126 ARG A C 1
ATOM 989 O O . ARG A 1 126 ? -0.262 11.006 -5.639 1.00 89.69 126 ARG A O 1
ATOM 996 N N . MET A 1 127 ? 0.376 12.565 -7.130 1.00 90.31 127 MET A N 1
ATOM 997 C CA . MET A 1 127 ? 0.112 11.732 -8.297 1.00 90.31 127 MET A CA 1
ATOM 998 C C . MET A 1 127 ? 0.934 10.437 -8.289 1.00 90.31 127 MET A C 1
ATOM 1000 O O . MET A 1 127 ? 0.390 9.352 -8.469 1.00 90.31 127 MET A O 1
ATOM 1004 N N . ARG A 1 128 ? 2.231 10.530 -7.973 1.00 89.88 128 ARG A N 1
ATOM 1005 C CA . ARG A 1 128 ? 3.110 9.361 -7.814 1.00 89.88 128 ARG A CA 1
ATOM 1006 C C . ARG A 1 128 ? 2.606 8.393 -6.741 1.00 89.88 128 ARG A C 1
ATOM 1008 O O . ARG A 1 128 ? 2.750 7.185 -6.895 1.00 89.88 128 ARG A O 1
ATOM 1015 N N . GLN A 1 129 ? 2.027 8.902 -5.652 1.00 92.62 129 GLN A N 1
ATOM 1016 C CA . GLN A 1 129 ? 1.419 8.056 -4.620 1.00 92.62 129 GLN A CA 1
ATOM 1017 C C . GLN A 1 129 ? 0.169 7.347 -5.144 1.00 92.62 129 GLN A C 1
ATOM 1019 O O . GLN A 1 129 ? 0.049 6.145 -4.943 1.00 92.62 129 GLN A O 1
ATOM 1024 N N . SER A 1 130 ? -0.725 8.056 -5.836 1.00 93.19 130 SER A N 1
ATOM 1025 C CA . SER A 1 130 ? -1.928 7.468 -6.441 1.00 93.19 130 SER A CA 1
ATOM 1026 C C . SER A 1 130 ? -1.566 6.383 -7.466 1.00 93.19 130 SER A C 1
ATOM 1028 O O . SER A 1 130 ? -2.143 5.302 -7.446 1.00 93.19 130 SER A O 1
ATOM 1030 N N . GLN A 1 131 ? -0.539 6.611 -8.294 1.00 92.56 131 GLN A N 1
ATOM 1031 C CA . GLN A 1 131 ? 0.005 5.603 -9.217 1.00 92.56 131 GLN A CA 1
ATOM 1032 C C . GLN A 1 131 ? 0.573 4.384 -8.484 1.00 92.56 131 GLN A C 1
ATOM 1034 O O . GLN A 1 131 ? 0.254 3.254 -8.834 1.00 92.56 131 GLN A O 1
ATOM 1039 N N . ALA A 1 132 ? 1.371 4.593 -7.432 1.00 93.19 132 ALA A N 1
ATOM 1040 C CA . ALA A 1 132 ? 1.900 3.487 -6.636 1.00 93.19 132 ALA A CA 1
ATOM 1041 C C . ALA A 1 132 ? 0.779 2.651 -5.994 1.00 93.19 132 ALA A C 1
ATOM 1043 O O . ALA A 1 132 ? 0.884 1.434 -5.925 1.00 93.19 132 ALA A O 1
ATOM 1044 N N . ILE A 1 133 ? -0.303 3.291 -5.547 1.00 94.75 133 ILE A N 1
ATOM 1045 C CA . ILE A 1 133 ? -1.483 2.605 -5.001 1.00 94.75 133 ILE A CA 1
ATOM 1046 C C . ILE A 1 133 ? -2.170 1.769 -6.085 1.00 94.75 133 ILE A C 1
ATOM 1048 O O . ILE A 1 133 ? -2.449 0.597 -5.853 1.00 94.75 133 ILE A O 1
ATOM 1052 N N . ALA A 1 134 ? -2.365 2.335 -7.278 1.00 94.69 134 ALA A N 1
ATOM 1053 C CA . ALA A 1 134 ? -2.957 1.635 -8.418 1.00 94.69 134 ALA A CA 1
ATOM 1054 C C . ALA A 1 134 ? -2.159 0.395 -8.856 1.00 94.69 134 ALA A C 1
ATOM 1056 O O . ALA A 1 134 ? -2.738 -0.612 -9.251 1.00 94.69 134 ALA A O 1
ATOM 1057 N N . GLN A 1 135 ? -0.830 0.441 -8.742 1.00 94.31 135 GLN A N 1
ATOM 1058 C CA . GLN A 1 135 ? 0.057 -0.676 -9.083 1.00 94.31 135 GLN A CA 1
ATOM 1059 C C . GLN A 1 135 ? 0.035 -1.825 -8.060 1.00 94.31 135 GLN A C 1
ATOM 1061 O O . GLN A 1 135 ? 0.573 -2.898 -8.338 1.00 94.31 135 GL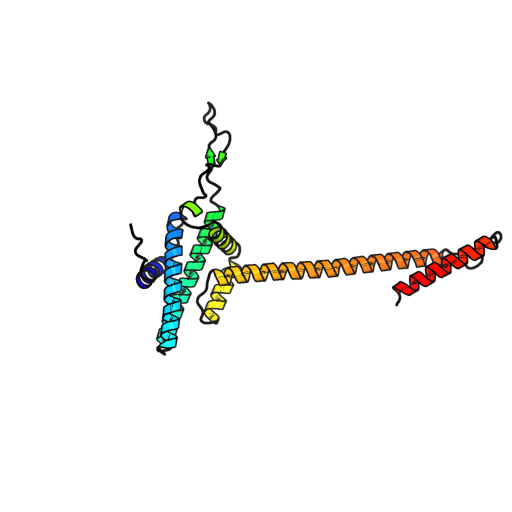N A O 1
ATOM 1066 N N . HIS A 1 136 ? -0.568 -1.621 -6.884 1.00 95.19 136 HIS A N 1
ATOM 1067 C CA . HIS A 1 136 ? -0.567 -2.577 -5.775 1.00 95.19 136 HIS A CA 1
ATOM 1068 C C . HIS A 1 136 ? -1.981 -2.812 -5.199 1.00 95.19 136 HIS A C 1
ATOM 1070 O O . HIS A 1 136 ? -2.218 -2.535 -4.017 1.00 95.19 136 HIS A O 1
ATOM 1076 N N . PRO A 1 137 ? -2.935 -3.329 -6.002 1.00 94.00 137 PRO A N 1
ATOM 1077 C CA . PRO A 1 137 ? -4.316 -3.549 -5.558 1.00 94.00 137 PRO A CA 1
ATOM 1078 C C . PRO A 1 137 ? -4.423 -4.575 -4.417 1.00 94.00 137 PRO A C 1
ATOM 1080 O O . PRO A 1 137 ? -5.275 -4.453 -3.541 1.00 94.00 137 PRO A O 1
ATOM 1083 N N . ASP A 1 138 ? -3.516 -5.550 -4.374 1.00 95.69 138 ASP A N 1
ATOM 1084 C CA . ASP A 1 138 ? -3.395 -6.537 -3.300 1.00 95.69 138 ASP A CA 1
ATOM 1085 C C . ASP A 1 138 ? -3.104 -5.886 -1.939 1.00 95.69 138 ASP A C 1
ATOM 1087 O O . ASP A 1 138 ? -3.686 -6.257 -0.917 1.00 95.69 138 ASP A O 1
ATOM 1091 N N . ILE A 1 139 ? -2.234 -4.873 -1.926 1.00 94.94 139 ILE A N 1
ATOM 1092 C CA . ILE A 1 139 ? -1.894 -4.129 -0.711 1.00 94.94 139 ILE A CA 1
ATOM 1093 C C . ILE A 1 139 ? -3.057 -3.232 -0.282 1.00 94.94 139 ILE A C 1
ATOM 1095 O O . ILE A 1 139 ? -3.305 -3.093 0.916 1.00 94.94 139 ILE A O 1
ATOM 1099 N N . VAL A 1 140 ? -3.791 -2.649 -1.234 1.00 95.38 140 VAL A N 1
ATOM 1100 C CA . VAL A 1 140 ? -4.989 -1.849 -0.941 1.00 95.38 140 VAL A CA 1
ATOM 1101 C C . VAL A 1 140 ? -6.025 -2.691 -0.206 1.00 95.38 140 VAL A C 1
ATOM 1103 O O . VAL A 1 140 ? -6.437 -2.311 0.890 1.00 95.38 140 VAL A O 1
ATOM 1106 N N . GLU A 1 141 ? -6.389 -3.852 -0.749 1.00 95.50 141 GLU A N 1
ATOM 1107 C CA . GLU A 1 141 ? -7.367 -4.744 -0.118 1.00 95.50 141 GLU A CA 1
ATOM 1108 C C . GLU A 1 141 ? -6.894 -5.229 1.254 1.00 95.50 141 GLU A C 1
ATOM 1110 O O . GLU A 1 141 ? -7.645 -5.162 2.226 1.00 95.50 141 GLU A O 1
ATOM 1115 N N . LYS A 1 142 ? -5.612 -5.592 1.384 1.00 95.12 142 LYS A N 1
ATOM 1116 C CA . LYS A 1 142 ? -5.020 -5.947 2.679 1.00 95.12 142 LYS A CA 1
ATOM 1117 C C . LYS A 1 142 ? -5.190 -4.832 3.715 1.00 95.12 142 LYS A C 1
ATOM 1119 O O . LYS A 1 142 ? -5.570 -5.110 4.850 1.00 95.12 142 LYS A O 1
ATOM 1124 N N . VAL A 1 143 ? -4.920 -3.579 3.348 1.00 95.94 143 VAL A N 1
ATOM 1125 C CA . VAL A 1 143 ? -5.055 -2.436 4.264 1.00 95.94 143 VAL A CA 1
ATOM 1126 C C . VAL A 1 143 ? -6.516 -2.173 4.624 1.00 95.94 143 VAL A C 1
ATOM 1128 O O . VAL A 1 143 ? -6.790 -1.854 5.779 1.00 95.94 143 VAL A O 1
ATOM 1131 N N . LYS A 1 144 ? -7.462 -2.342 3.689 1.00 95.25 144 LYS A N 1
ATOM 1132 C CA . LYS A 1 144 ? -8.901 -2.246 3.990 1.00 95.25 144 LYS A CA 1
ATOM 1133 C C . LYS A 1 144 ? -9.316 -3.295 5.023 1.00 95.25 144 LYS A C 1
ATOM 1135 O O . LYS A 1 144 ? -9.929 -2.946 6.030 1.00 95.25 144 LYS A O 1
ATOM 1140 N N . THR A 1 145 ? -8.927 -4.556 4.825 1.00 95.75 145 THR A N 1
ATOM 1141 C CA . THR A 1 145 ? -9.217 -5.646 5.770 1.00 95.75 145 THR A CA 1
ATOM 1142 C C . THR A 1 145 ? -8.599 -5.381 7.141 1.00 95.75 145 THR A C 1
ATOM 1144 O O . THR A 1 145 ? -9.304 -5.426 8.146 1.00 95.75 145 THR A O 1
ATOM 1147 N N . GLN A 1 146 ? -7.315 -5.015 7.191 1.00 94.12 146 GLN A N 1
ATOM 1148 C CA . GLN A 1 146 ? -6.625 -4.716 8.449 1.00 94.12 146 GLN A CA 1
ATOM 1149 C C . GLN A 1 146 ? -7.247 -3.530 9.191 1.00 94.12 146 GLN A C 1
ATOM 1151 O O . GLN A 1 146 ? -7.337 -3.555 10.415 1.00 94.12 146 GLN A O 1
ATOM 1156 N N . ALA A 1 147 ? -7.678 -2.485 8.484 1.00 94.81 147 ALA A N 1
ATOM 1157 C CA . ALA A 1 147 ? -8.350 -1.351 9.110 1.00 94.81 147 ALA A CA 1
ATOM 1158 C C . ALA A 1 147 ? -9.705 -1.763 9.706 1.00 94.81 147 ALA A C 1
ATOM 1160 O O . ALA A 1 147 ? -10.008 -1.394 10.839 1.00 94.81 147 ALA A O 1
ATOM 1161 N N . ARG A 1 148 ? -10.482 -2.596 8.996 1.00 92.56 148 ARG A N 1
ATOM 1162 C CA . ARG A 1 148 ? -11.746 -3.146 9.513 1.00 92.56 148 ARG A CA 1
ATOM 1163 C C . ARG A 1 148 ? -11.552 -3.952 10.791 1.00 92.56 148 ARG A C 1
ATOM 1165 O O . ARG A 1 148 ? -12.272 -3.725 11.758 1.00 92.56 148 ARG A O 1
ATOM 1172 N N . GLU A 1 149 ? -10.583 -4.863 10.794 1.00 93.56 149 GLU A N 1
ATOM 1173 C CA . GLU A 1 149 ? -10.279 -5.727 11.942 1.00 93.56 149 GLU A CA 1
ATOM 1174 C C . GLU A 1 149 ? -9.800 -4.931 13.160 1.00 93.56 149 GLU A C 1
ATOM 1176 O O . GLU A 1 149 ? -10.180 -5.241 14.286 1.00 93.56 149 GLU A O 1
ATOM 1181 N N . ASN A 1 150 ? -9.011 -3.878 12.938 1.00 94.12 150 ASN A N 1
ATOM 1182 C CA . ASN A 1 150 ? -8.454 -3.045 14.004 1.00 94.12 150 ASN A CA 1
ATOM 1183 C C . ASN A 1 150 ? -9.378 -1.900 14.451 1.00 94.12 150 ASN A C 1
ATOM 1185 O O . ASN A 1 150 ? -8.933 -1.025 15.191 1.00 94.12 150 ASN A O 1
ATOM 1189 N N . GLU A 1 151 ? -10.635 -1.872 13.998 1.00 91.31 151 GLU A N 1
ATOM 1190 C CA . GLU A 1 151 ? -11.566 -0.765 14.251 1.00 91.31 151 GLU A CA 1
ATOM 1191 C C . GLU A 1 151 ? -11.003 0.625 13.861 1.00 91.31 151 GLU A C 1
ATOM 1193 O O . GLU A 1 151 ? -11.296 1.637 14.501 1.00 91.31 151 GLU A O 1
ATOM 1198 N N . ASP A 1 152 ? -10.202 0.692 12.793 1.00 94.12 152 ASP A N 1
ATOM 1199 C CA . ASP A 1 152 ? -9.609 1.928 12.263 1.00 94.12 152 ASP A CA 1
ATOM 1200 C C . ASP A 1 152 ? -10.168 2.259 10.870 1.00 94.12 152 ASP A C 1
ATOM 1202 O O . ASP A 1 152 ? -10.793 1.429 10.205 1.00 94.12 152 ASP A O 1
ATOM 1206 N N . ILE A 1 153 ? -9.956 3.493 10.416 1.00 94.56 153 ILE A N 1
ATOM 1207 C CA . ILE A 1 153 ? -10.332 3.957 9.080 1.00 94.56 153 ILE A CA 1
ATOM 1208 C C . ILE A 1 153 ? -9.138 3.757 8.135 1.00 94.56 153 ILE A C 1
ATOM 1210 O O . ILE A 1 153 ? -8.058 4.293 8.405 1.00 94.56 153 ILE A O 1
ATOM 1214 N N . PRO A 1 154 ? -9.294 3.047 7.002 1.00 95.00 154 PRO A N 1
ATOM 1215 C CA . PRO A 1 154 ? -8.194 2.846 6.070 1.00 95.00 154 PRO A CA 1
ATOM 1216 C C . PRO A 1 154 ? -7.755 4.179 5.457 1.00 95.00 154 PRO A C 1
ATOM 1218 O O . PRO A 1 154 ? -8.565 5.046 5.125 1.00 95.00 154 PRO A O 1
ATOM 1221 N N . THR A 1 155 ? -6.441 4.360 5.312 1.00 94.44 155 THR A N 1
ATOM 1222 C CA . THR A 1 155 ? -5.864 5.614 4.814 1.00 94.44 155 THR A CA 1
ATOM 1223 C C . THR A 1 155 ? -4.823 5.386 3.735 1.00 94.44 155 THR A C 1
ATOM 1225 O O . THR A 1 155 ? -4.086 4.400 3.740 1.00 94.44 155 THR A O 1
ATOM 1228 N N . ARG A 1 156 ? -4.684 6.381 2.853 1.00 93.50 156 ARG A N 1
ATOM 1229 C CA . ARG A 1 156 ? -3.639 6.424 1.823 1.00 93.50 156 ARG A CA 1
ATOM 1230 C C . ARG A 1 156 ? -2.239 6.200 2.401 1.00 93.50 156 ARG A C 1
ATOM 1232 O O . ARG A 1 156 ? -1.437 5.463 1.839 1.00 93.50 156 ARG A O 1
ATOM 1239 N N . THR A 1 157 ? -1.941 6.833 3.535 1.00 93.81 157 THR A N 1
ATOM 1240 C CA . THR A 1 157 ? -0.634 6.729 4.196 1.00 93.81 157 THR A CA 1
ATOM 1241 C C . THR A 1 157 ? -0.337 5.302 4.650 1.00 93.81 157 THR A C 1
ATOM 1243 O O . THR A 1 157 ? 0.793 4.851 4.480 1.00 93.81 157 THR A O 1
ATOM 1246 N N . ALA A 1 158 ? -1.334 4.578 5.172 1.00 94.50 158 ALA A N 1
ATOM 1247 C CA . ALA A 1 158 ? -1.173 3.178 5.560 1.00 94.50 158 ALA A CA 1
ATOM 1248 C C . ALA A 1 158 ? -0.798 2.300 4.353 1.00 94.50 158 ALA A C 1
ATOM 1250 O O . ALA A 1 158 ? 0.169 1.547 4.432 1.00 94.50 158 ALA A O 1
ATOM 1251 N N . VAL A 1 159 ? -1.468 2.489 3.209 1.00 96.19 159 VAL A N 1
ATOM 1252 C CA . VAL A 1 159 ? -1.144 1.783 1.954 1.00 96.19 159 VAL A CA 1
ATOM 1253 C C . VAL A 1 159 ? 0.284 2.079 1.496 1.00 96.19 159 VAL A C 1
ATOM 1255 O O . VAL A 1 159 ? 1.060 1.161 1.244 1.00 96.19 159 VAL A O 1
ATOM 1258 N N . ILE A 1 160 ? 0.679 3.355 1.441 1.00 95.88 160 ILE A N 1
ATOM 1259 C CA . ILE A 1 160 ? 2.036 3.743 1.020 1.00 95.88 160 ILE A CA 1
ATOM 1260 C C . ILE A 1 160 ? 3.109 3.179 1.961 1.00 95.88 160 ILE A C 1
ATOM 1262 O O . ILE A 1 160 ? 4.177 2.768 1.502 1.00 95.88 160 ILE A O 1
ATOM 1266 N N . ASN A 1 161 ? 2.848 3.151 3.267 1.00 95.19 161 ASN A N 1
ATOM 1267 C CA . ASN A 1 161 ? 3.771 2.577 4.241 1.00 95.19 161 ASN A CA 1
ATOM 1268 C C . ASN A 1 161 ? 3.917 1.065 4.056 1.00 95.19 161 ASN A C 1
ATOM 1270 O O . ASN A 1 161 ? 5.043 0.570 4.077 1.00 95.19 161 ASN A O 1
ATOM 1274 N N . GLU A 1 162 ? 2.820 0.351 3.804 1.00 94.81 162 GLU A N 1
ATOM 1275 C CA . GLU A 1 162 ? 2.855 -1.087 3.535 1.00 94.81 162 GLU A CA 1
ATOM 1276 C C . GLU A 1 162 ? 3.596 -1.394 2.223 1.00 94.81 162 GLU A C 1
ATOM 1278 O O . GLU A 1 162 ? 4.463 -2.267 2.201 1.00 94.81 162 GLU A O 1
ATOM 1283 N N . ILE A 1 163 ? 3.373 -0.615 1.155 1.00 94.38 163 ILE A N 1
ATOM 1284 C CA . ILE A 1 163 ? 4.142 -0.720 -0.101 1.00 94.38 163 ILE A CA 1
ATOM 1285 C C . ILE A 1 163 ? 5.646 -0.567 0.172 1.00 94.38 163 ILE A C 1
ATOM 1287 O O . ILE A 1 163 ? 6.463 -1.368 -0.292 1.00 94.38 163 ILE A O 1
ATOM 1291 N N . ARG A 1 164 ? 6.035 0.454 0.947 1.00 93.75 164 ARG A N 1
ATOM 1292 C CA . ARG A 1 164 ? 7.442 0.683 1.316 1.00 93.75 164 ARG A CA 1
ATOM 1293 C C . ARG A 1 164 ? 8.006 -0.471 2.134 1.00 93.75 164 ARG A C 1
ATOM 1295 O O . ARG A 1 164 ? 9.129 -0.895 1.866 1.00 93.75 164 ARG A O 1
ATOM 1302 N N . TYR A 1 165 ? 7.239 -0.982 3.091 1.00 94.12 165 TYR A N 1
ATOM 1303 C CA . TYR A 1 165 ? 7.634 -2.111 3.925 1.00 94.12 165 TYR A CA 1
ATOM 1304 C C . TYR A 1 165 ? 7.887 -3.370 3.086 1.00 94.12 165 TYR A C 1
ATOM 1306 O O . TYR A 1 165 ? 8.948 -3.981 3.207 1.00 94.12 165 TYR A O 1
ATOM 1314 N N . GLN A 1 166 ? 6.979 -3.712 2.169 1.00 92.25 166 GLN A N 1
ATOM 1315 C CA . GLN A 1 166 ? 7.138 -4.863 1.274 1.00 92.25 166 GLN A CA 1
ATOM 1316 C C . GLN A 1 166 ? 8.352 -4.712 0.352 1.00 92.25 166 GLN A C 1
ATOM 1318 O O . GLN A 1 166 ? 9.117 -5.659 0.163 1.00 92.25 166 GLN A O 1
ATOM 1323 N N . LYS A 1 167 ? 8.572 -3.510 -0.193 1.00 91.94 167 LYS A N 1
ATOM 1324 C CA . LYS A 1 167 ? 9.742 -3.219 -1.031 1.00 91.94 167 LYS A CA 1
ATOM 1325 C C . LYS A 1 167 ? 11.050 -3.374 -0.257 1.00 91.94 167 LYS A C 1
ATOM 1327 O O . LYS A 1 167 ? 11.999 -3.969 -0.764 1.00 91.94 167 LYS A O 1
ATOM 1332 N N . GLU A 1 168 ? 11.097 -2.869 0.971 1.00 91.31 168 GLU A N 1
ATOM 1333 C CA . GLU A 1 168 ? 12.268 -2.997 1.836 1.00 91.31 168 GLU A CA 1
ATOM 1334 C C . GLU A 1 168 ? 12.535 -4.453 2.219 1.00 91.31 168 GLU A C 1
ATOM 1336 O O . GLU A 1 168 ? 13.679 -4.907 2.173 1.00 91.31 168 GLU A O 1
ATOM 1341 N N . LYS A 1 169 ? 11.478 -5.201 2.546 1.00 92.88 169 LYS A N 1
ATOM 1342 C CA . LYS A 1 169 ? 11.564 -6.624 2.869 1.00 92.88 169 LYS A CA 1
ATOM 1343 C C . LYS A 1 169 ? 12.159 -7.423 1.707 1.00 92.88 169 LYS A C 1
ATOM 1345 O O . LYS A 1 169 ? 13.146 -8.124 1.910 1.00 92.88 169 LYS A O 1
ATOM 1350 N N . LYS A 1 170 ? 11.647 -7.237 0.484 1.00 91.62 170 LYS A N 1
ATOM 1351 C CA . LYS A 1 170 ? 12.187 -7.888 -0.726 1.00 91.62 170 LYS A CA 1
ATOM 1352 C C . LYS A 1 170 ? 13.661 -7.549 -0.953 1.00 91.62 170 LYS A C 1
ATOM 1354 O O . LYS A 1 170 ? 14.469 -8.449 -1.159 1.00 91.62 170 LYS A O 1
ATOM 1359 N N . ARG A 1 171 ? 14.040 -6.272 -0.819 1.00 91.31 171 ARG A N 1
ATOM 1360 C CA . ARG A 1 171 ? 15.437 -5.827 -0.965 1.00 91.31 171 ARG A CA 1
ATOM 1361 C C . ARG A 1 171 ? 16.377 -6.512 0.032 1.00 91.31 171 ARG A C 1
ATOM 1363 O O . ARG A 1 171 ? 17.496 -6.874 -0.324 1.00 91.31 171 ARG A O 1
ATOM 1370 N N . ARG A 1 172 ? 15.945 -6.681 1.286 1.00 90.56 172 ARG A N 1
ATOM 1371 C CA . ARG A 1 172 ? 16.733 -7.376 2.317 1.00 90.56 172 ARG A CA 1
ATOM 1372 C C . ARG A 1 172 ? 16.887 -8.860 2.008 1.00 90.56 172 ARG A C 1
ATOM 1374 O O . ARG A 1 172 ? 18.000 -9.369 2.076 1.00 90.56 172 ARG A O 1
ATOM 1381 N N . GLU A 1 173 ? 15.805 -9.525 1.616 1.00 89.44 173 GLU A N 1
ATOM 1382 C CA . GLU A 1 173 ? 15.834 -10.940 1.228 1.00 89.44 173 GLU A CA 1
ATOM 1383 C C . GLU A 1 173 ? 16.752 -11.183 0.019 1.00 89.44 173 GLU A C 1
ATOM 1385 O O . GLU A 1 173 ? 17.515 -12.148 0.000 1.00 89.44 173 GLU A O 1
ATOM 1390 N N . GLU A 1 174 ? 16.735 -10.296 -0.977 1.00 88.06 174 GLU A N 1
ATOM 1391 C CA . GLU A 1 174 ? 17.644 -10.345 -2.130 1.00 88.06 174 GLU A CA 1
ATOM 1392 C C . GLU A 1 174 ? 19.106 -10.133 -1.721 1.00 88.06 174 GLU A C 1
ATOM 1394 O O . GLU A 1 174 ? 19.983 -10.880 -2.158 1.00 88.06 174 GLU A O 1
ATOM 1399 N N . ALA A 1 175 ? 19.380 -9.174 -0.832 1.00 86.88 175 ALA A N 1
ATOM 1400 C CA . ALA A 1 175 ? 20.724 -8.940 -0.312 1.00 86.88 175 ALA A CA 1
ATOM 1401 C C . ALA A 1 175 ? 21.256 -10.141 0.492 1.00 86.88 175 ALA A C 1
ATOM 1403 O O . ALA A 1 175 ? 22.429 -10.497 0.375 1.00 86.88 175 ALA A O 1
ATOM 1404 N N . GLU A 1 176 ? 20.409 -10.798 1.287 1.00 84.62 176 GLU A N 1
ATOM 1405 C CA . GLU A 1 176 ? 20.773 -12.020 2.011 1.00 84.62 176 GLU A CA 1
ATOM 1406 C C . GLU A 1 176 ? 21.035 -13.197 1.071 1.00 84.62 176 GLU A C 1
ATOM 1408 O O . GLU A 1 176 ? 22.012 -13.926 1.262 1.00 84.62 176 GLU A O 1
ATOM 1413 N N . LYS A 1 177 ? 20.215 -13.372 0.027 1.00 83.44 177 LYS A N 1
ATOM 1414 C CA . LYS A 1 177 ? 20.459 -14.381 -1.016 1.00 83.44 177 LYS A CA 1
ATOM 1415 C C . LYS A 1 177 ? 21.773 -14.116 -1.749 1.00 83.44 177 LYS A C 1
ATOM 1417 O O . LYS A 1 177 ? 22.548 -15.050 -1.938 1.00 83.44 177 LYS A O 1
ATOM 1422 N N . GLY A 1 178 ? 22.061 -12.858 -2.088 1.00 79.81 178 GLY A N 1
ATOM 1423 C CA . GLY A 1 178 ? 23.323 -12.451 -2.709 1.00 79.81 178 GLY A CA 1
ATOM 1424 C C . GLY A 1 178 ? 24.537 -12.770 -1.835 1.00 79.81 178 GLY A C 1
ATOM 1425 O O . GLY A 1 178 ? 25.501 -13.358 -2.317 1.00 79.81 178 GLY A O 1
ATOM 1426 N N . LYS A 1 179 ? 24.464 -12.483 -0.528 1.00 77.31 179 LYS A N 1
ATOM 1427 C CA . LYS A 1 179 ? 25.517 -12.848 0.437 1.00 77.31 179 LYS A CA 1
ATOM 1428 C C . LYS A 1 179 ? 25.726 -14.358 0.519 1.00 77.31 179 LYS A C 1
ATOM 1430 O O . LYS A 1 179 ? 26.858 -14.809 0.399 1.00 77.31 179 LYS A O 1
ATOM 1435 N N . LYS A 1 180 ? 24.651 -15.142 0.663 1.00 78.38 180 LYS A N 1
ATOM 1436 C CA . LYS A 1 180 ? 24.733 -16.614 0.698 1.00 78.38 180 LYS A CA 1
ATOM 1437 C C . LYS A 1 180 ? 25.330 -17.182 -0.591 1.00 78.38 180 LYS A C 1
ATOM 1439 O O . LYS A 1 180 ? 26.154 -18.086 -0.525 1.00 78.38 180 LYS A O 1
ATOM 1444 N N . SER A 1 181 ? 24.953 -16.628 -1.745 1.00 78.69 181 SER A N 1
ATOM 1445 C CA . SER A 1 181 ? 25.514 -17.012 -3.044 1.00 78.69 181 SER A CA 1
ATOM 1446 C C . SER A 1 181 ? 27.006 -16.692 -3.142 1.00 78.69 181 SER A C 1
ATOM 1448 O O . SER A 1 181 ? 27.768 -17.522 -3.625 1.00 78.69 181 SER A O 1
ATOM 1450 N N . LEU A 1 182 ? 27.434 -15.517 -2.671 1.00 75.31 182 LEU A N 1
ATOM 1451 C CA . LEU A 1 182 ? 28.842 -15.122 -2.671 1.00 75.31 182 LEU A CA 1
ATOM 1452 C C . LEU A 1 182 ? 29.676 -16.019 -1.747 1.00 75.31 182 LEU A C 1
ATOM 1454 O O . LEU A 1 182 ? 30.721 -16.510 -2.154 1.00 75.31 182 LEU A O 1
ATOM 1458 N N . THR A 1 183 ? 29.192 -16.300 -0.534 1.00 75.94 183 THR A N 1
ATOM 1459 C CA . THR A 1 183 ? 29.849 -17.238 0.391 1.00 75.94 183 THR A CA 1
ATOM 1460 C C . THR A 1 183 ? 29.941 -18.646 -0.202 1.00 75.94 183 THR A C 1
ATOM 1462 O O . THR A 1 183 ? 30.973 -19.300 -0.074 1.00 75.94 183 THR A O 1
ATOM 1465 N N . ALA A 1 184 ? 28.896 -19.111 -0.894 1.00 75.50 184 ALA A N 1
ATOM 1466 C CA . ALA A 1 184 ? 28.923 -20.399 -1.581 1.00 75.50 184 ALA A CA 1
ATOM 1467 C C . ALA A 1 184 ? 29.950 -20.430 -2.728 1.00 75.50 184 ALA A C 1
ATOM 1469 O O . ALA A 1 184 ? 30.642 -21.432 -2.883 1.00 75.50 184 ALA A O 1
ATOM 1470 N N . MET A 1 185 ? 30.086 -19.343 -3.498 1.00 70.06 185 MET A N 1
ATOM 1471 C CA . MET A 1 185 ? 31.110 -19.225 -4.545 1.00 70.06 185 MET A CA 1
ATOM 1472 C C . MET A 1 185 ? 32.529 -19.253 -3.970 1.00 70.06 185 MET A C 1
ATOM 1474 O O . MET A 1 185 ? 33.340 -20.039 -4.449 1.00 70.06 185 MET A O 1
ATOM 1478 N N . ILE A 1 186 ? 32.800 -18.486 -2.908 1.00 72.19 186 ILE A N 1
ATOM 1479 C CA . ILE A 1 186 ? 34.101 -18.496 -2.216 1.00 72.19 186 ILE A CA 1
ATOM 1480 C C . ILE A 1 186 ? 34.434 -19.916 -1.736 1.00 72.19 186 ILE A C 1
ATOM 1482 O O . ILE A 1 186 ? 35.521 -20.418 -2.002 1.00 72.19 186 ILE A O 1
ATOM 1486 N N . SER A 1 187 ? 33.464 -20.623 -1.145 1.00 81.62 187 SER A N 1
ATOM 1487 C CA . SER A 1 187 ? 33.661 -22.012 -0.710 1.00 81.62 187 SER A CA 1
ATOM 1488 C C . SER A 1 187 ? 33.962 -22.983 -1.864 1.00 81.62 187 SER A C 1
ATOM 1490 O O . SER A 1 187 ? 34.694 -23.957 -1.686 1.00 81.62 187 SER A O 1
ATOM 1492 N N . ILE A 1 188 ? 33.413 -22.756 -3.062 1.00 81.88 188 ILE A N 1
ATOM 1493 C CA . ILE A 1 188 ? 33.729 -23.566 -4.250 1.00 81.88 188 ILE A CA 1
ATOM 1494 C C . ILE A 1 188 ? 35.152 -23.276 -4.735 1.00 81.88 188 ILE A C 1
ATOM 1496 O O . ILE A 1 188 ? 35.884 -24.215 -5.050 1.00 81.88 188 ILE A O 1
ATOM 1500 N N . GLU A 1 189 ? 35.557 -22.007 -4.781 1.00 81.12 189 GLU A N 1
ATOM 1501 C CA . GLU A 1 189 ? 36.914 -21.605 -5.168 1.00 81.12 189 GLU A CA 1
ATOM 1502 C C . GLU A 1 189 ? 37.966 -22.174 -4.211 1.00 81.12 189 GLU A C 1
ATOM 1504 O O . GLU A 1 189 ? 38.964 -22.730 -4.668 1.00 81.12 189 GLU A O 1
ATOM 1509 N N . GLU A 1 190 ? 37.709 -22.136 -2.901 1.00 80.19 190 GLU A N 1
ATOM 1510 C CA . GLU A 1 190 ? 38.554 -22.767 -1.880 1.00 80.19 190 GLU A CA 1
ATOM 1511 C C . GLU A 1 190 ? 38.708 -24.273 -2.134 1.00 80.19 190 GLU A C 1
ATOM 1513 O O . GLU A 1 190 ? 39.825 -24.788 -2.171 1.00 80.19 190 GLU A O 1
ATOM 1518 N N . LYS A 1 191 ? 37.607 -24.987 -2.405 1.00 81.19 191 LYS A N 1
ATOM 1519 C CA . LYS A 1 191 ? 37.646 -26.427 -2.722 1.00 81.19 191 LYS A CA 1
ATOM 1520 C C . LYS A 1 191 ? 38.408 -26.732 -4.010 1.00 81.19 191 LYS A C 1
ATOM 1522 O O . LYS A 1 191 ? 39.143 -27.718 -4.066 1.00 81.19 191 LYS A O 1
ATOM 1527 N N . LEU A 1 192 ? 38.249 -25.910 -5.048 1.00 84.12 192 LEU A N 1
ATOM 1528 C CA . LEU A 1 192 ? 38.996 -26.053 -6.302 1.00 84.12 192 LEU A CA 1
ATOM 1529 C C . LEU A 1 192 ? 40.491 -25.817 -6.087 1.00 84.12 192 LEU A C 1
ATOM 1531 O O . LEU A 1 192 ? 41.312 -26.562 -6.625 1.00 84.12 192 LEU A O 1
ATOM 1535 N N . TYR A 1 193 ? 40.839 -24.814 -5.282 1.00 83.94 193 TYR A N 1
ATOM 1536 C CA . TYR A 1 193 ? 42.215 -24.504 -4.925 1.00 83.94 193 TYR A CA 1
ATOM 1537 C C . TYR A 1 193 ? 42.862 -25.656 -4.146 1.00 83.94 193 TYR A C 1
ATOM 1539 O O . TYR A 1 193 ? 43.919 -26.138 -4.552 1.00 83.94 193 TYR A O 1
ATOM 1547 N N . ILE A 1 194 ? 42.195 -26.174 -3.109 1.00 81.12 194 ILE A N 1
ATOM 1548 C CA . ILE A 1 194 ? 42.636 -27.356 -2.350 1.00 81.12 194 ILE A CA 1
ATOM 1549 C C . ILE A 1 194 ? 42.843 -28.555 -3.286 1.00 81.12 194 ILE A C 1
ATOM 1551 O O . ILE A 1 194 ? 43.920 -29.149 -3.300 1.00 81.12 194 ILE A O 1
ATOM 1555 N N . SER A 1 195 ? 41.867 -28.860 -4.146 1.00 83.62 195 SER A N 1
ATOM 1556 C CA . SER A 1 195 ? 41.966 -29.979 -5.095 1.00 83.62 195 SER A CA 1
ATOM 1557 C C . SER A 1 195 ? 43.145 -29.834 -6.068 1.00 83.62 195 SER A C 1
ATOM 1559 O O . SER A 1 195 ? 43.787 -30.822 -6.431 1.00 83.62 195 SER A O 1
ATOM 1561 N N . ALA A 1 196 ? 43.465 -28.610 -6.498 1.00 84.38 196 ALA A N 1
ATOM 1562 C CA . ALA A 1 196 ? 44.629 -28.353 -7.341 1.00 84.38 196 ALA A CA 1
ATOM 1563 C C . ALA A 1 196 ? 45.949 -28.608 -6.594 1.00 84.38 196 ALA A C 1
ATOM 1565 O O . ALA A 1 196 ? 46.864 -29.206 -7.165 1.00 84.38 196 ALA A O 1
ATOM 1566 N N . LEU A 1 197 ? 46.044 -28.211 -5.320 1.00 80.81 197 LEU A N 1
ATOM 1567 C CA . LEU A 1 197 ? 47.221 -28.474 -4.486 1.00 80.81 197 LEU A CA 1
ATOM 1568 C C . LEU A 1 197 ? 47.422 -29.976 -4.244 1.00 80.81 197 LEU A C 1
ATOM 1570 O O . LEU A 1 197 ? 48.541 -30.469 -4.390 1.00 80.81 197 LEU A O 1
ATOM 1574 N N . GLU A 1 198 ? 46.352 -30.718 -3.953 1.00 78.62 198 GLU A N 1
ATOM 1575 C CA . GLU A 1 198 ? 46.392 -32.179 -3.789 1.00 78.62 198 GLU A CA 1
ATOM 1576 C C . GLU A 1 198 ? 46.882 -32.884 -5.059 1.00 78.62 198 GLU A C 1
ATOM 1578 O O . GLU A 1 198 ? 47.747 -33.760 -4.993 1.00 78.62 198 GLU A O 1
ATOM 1583 N N . LYS A 1 199 ? 46.399 -32.457 -6.235 1.00 83.81 199 LYS A N 1
ATOM 1584 C CA . LYS A 1 199 ? 46.880 -32.970 -7.527 1.00 83.81 199 LYS A CA 1
ATOM 1585 C C . LYS A 1 199 ? 48.370 -32.715 -7.712 1.00 83.81 199 LYS A C 1
ATOM 1587 O O . LYS A 1 199 ? 49.092 -33.645 -8.069 1.00 83.81 199 LYS A O 1
ATOM 1592 N N . CYS A 1 200 ? 48.838 -31.497 -7.439 1.00 79.06 200 CYS A N 1
ATOM 1593 C CA . CYS A 1 200 ? 50.260 -31.166 -7.522 1.00 79.06 200 CYS A CA 1
ATOM 1594 C C . CYS A 1 200 ? 51.097 -32.083 -6.628 1.00 79.06 200 CYS A C 1
ATOM 1596 O O . CYS A 1 200 ? 52.088 -32.626 -7.101 1.00 79.06 200 CYS A O 1
ATOM 1598 N N . ILE A 1 201 ? 50.673 -32.315 -5.381 1.00 76.62 201 ILE A N 1
ATOM 1599 C CA . ILE A 1 201 ? 51.368 -33.213 -4.447 1.00 76.62 201 ILE A CA 1
ATOM 1600 C C . ILE A 1 201 ? 51.379 -34.657 -4.969 1.00 76.62 201 ILE A C 1
ATOM 1602 O O . ILE A 1 201 ? 52.417 -35.306 -4.912 1.00 76.62 201 ILE A O 1
ATOM 1606 N N . SER A 1 202 ? 50.269 -35.148 -5.528 1.00 76.81 202 SER A N 1
ATOM 1607 C CA . SER A 1 202 ? 50.162 -36.532 -6.023 1.00 76.81 202 SER A CA 1
ATOM 1608 C C . SER A 1 202 ? 51.086 -36.860 -7.204 1.00 76.81 202 SER A C 1
ATOM 1610 O O . SER A 1 202 ? 51.443 -38.018 -7.402 1.00 76.81 202 SER A O 1
ATOM 1612 N N . ILE A 1 203 ? 51.477 -35.847 -7.986 1.00 79.38 203 ILE A N 1
ATOM 1613 C CA . ILE A 1 203 ? 52.367 -35.995 -9.148 1.00 79.38 203 ILE A CA 1
ATOM 1614 C C . ILE A 1 203 ? 53.844 -35.901 -8.725 1.00 79.38 203 ILE A C 1
ATOM 1616 O O . ILE A 1 203 ? 54.736 -36.273 -9.492 1.00 79.38 203 ILE A O 1
ATOM 1620 N N . LEU A 1 204 ? 54.132 -35.422 -7.509 1.00 70.50 204 LEU A N 1
ATOM 1621 C CA . LEU A 1 204 ? 55.506 -35.333 -7.031 1.00 70.50 204 LEU A CA 1
ATOM 1622 C C . LEU A 1 204 ? 56.091 -36.733 -6.799 1.00 70.50 204 LEU A C 1
ATOM 1624 O O . LEU A 1 204 ? 55.438 -37.605 -6.220 1.00 70.50 204 LEU A O 1
ATOM 1628 N N . PRO A 1 205 ? 57.341 -36.967 -7.227 1.00 68.88 205 PRO A N 1
ATOM 1629 C CA . PRO A 1 205 ? 57.974 -38.261 -7.057 1.00 68.88 205 PRO A CA 1
ATOM 1630 C C . PRO A 1 205 ? 58.290 -38.512 -5.574 1.00 68.88 205 PRO A C 1
ATOM 1632 O O . PRO A 1 205 ? 58.857 -37.659 -4.894 1.00 68.88 205 PRO A O 1
ATOM 1635 N N . ILE A 1 206 ? 57.960 -39.714 -5.084 1.00 66.69 206 ILE A N 1
ATOM 1636 C CA . ILE A 1 206 ? 58.192 -40.148 -3.687 1.00 66.69 206 ILE A CA 1
ATOM 1637 C C . ILE A 1 206 ? 59.694 -40.174 -3.349 1.00 66.69 206 ILE A C 1
ATOM 1639 O O . ILE A 1 206 ? 60.098 -39.987 -2.202 1.00 66.69 206 ILE A O 1
ATOM 1643 N N . HIS A 1 207 ? 60.533 -40.371 -4.367 1.00 63.75 207 HIS A N 1
ATOM 1644 C CA . HIS A 1 207 ? 61.986 -40.337 -4.265 1.00 63.75 207 HIS A CA 1
ATOM 1645 C C . HIS A 1 207 ? 62.566 -39.365 -5.296 1.00 63.75 207 HIS A C 1
ATOM 1647 O O . HIS A 1 207 ? 62.052 -39.292 -6.415 1.00 63.75 207 HIS A O 1
ATOM 1653 N N . PRO A 1 208 ? 63.644 -38.634 -4.964 1.00 64.69 208 PRO A N 1
ATOM 1654 C CA . PRO A 1 208 ? 64.271 -37.722 -5.907 1.00 64.69 208 PRO A CA 1
ATOM 1655 C C . PRO A 1 208 ? 64.741 -38.479 -7.165 1.00 64.69 208 PRO A C 1
ATOM 1657 O O . PRO A 1 208 ? 65.281 -39.584 -7.052 1.00 64.69 208 PRO A O 1
ATOM 1660 N N . PRO A 1 209 ? 64.556 -37.914 -8.372 1.00 73.94 209 PRO A N 1
ATOM 1661 C CA . PRO A 1 209 ? 65.094 -38.484 -9.603 1.00 73.94 209 PRO A CA 1
ATOM 1662 C C . PRO A 1 209 ? 66.606 -38.744 -9.507 1.00 73.94 209 PRO A C 1
ATOM 1664 O O . PRO A 1 209 ? 67.331 -38.003 -8.852 1.00 73.94 209 PRO A O 1
ATOM 1667 N N . LYS A 1 210 ? 67.118 -39.751 -10.224 1.00 71.62 210 LYS A N 1
ATOM 1668 C CA . LYS A 1 210 ? 68.541 -40.153 -10.158 1.00 71.62 210 LYS A CA 1
ATOM 1669 C C . LYS A 1 210 ? 69.550 -39.036 -10.498 1.00 71.62 210 LYS A C 1
ATOM 1671 O O . LYS A 1 210 ? 70.699 -39.134 -10.089 1.00 71.62 210 LYS A O 1
ATOM 1676 N N . ASN A 1 211 ? 69.116 -37.984 -11.201 1.00 74.25 211 ASN A N 1
ATOM 1677 C CA . ASN A 1 211 ? 69.945 -36.845 -11.625 1.00 74.25 211 ASN A CA 1
ATOM 1678 C C . ASN A 1 211 ? 69.568 -35.531 -10.910 1.00 74.25 211 ASN A C 1
ATOM 1680 O O . ASN A 1 211 ? 69.812 -34.445 -11.434 1.00 74.25 211 ASN A O 1
ATOM 1684 N N . PHE A 1 212 ? 68.899 -35.608 -9.757 1.00 71.75 212 PHE A N 1
ATOM 1685 C CA . PHE A 1 212 ? 68.471 -34.424 -9.017 1.00 71.75 212 PHE A CA 1
ATOM 1686 C C . PHE A 1 212 ? 69.657 -33.793 -8.280 1.00 71.75 212 PHE A C 1
ATOM 1688 O O . PHE A 1 212 ? 70.345 -34.467 -7.518 1.00 71.75 212 PHE A O 1
ATOM 1695 N N . SER A 1 213 ? 69.905 -32.500 -8.497 1.00 77.94 213 SER A N 1
ATOM 1696 C CA . SER A 1 213 ? 70.937 -31.777 -7.751 1.00 77.94 213 SER A CA 1
ATOM 1697 C C . SER A 1 213 ? 70.503 -31.548 -6.299 1.00 77.94 213 SER A C 1
ATOM 1699 O O . SER A 1 213 ? 69.322 -31.327 -6.019 1.00 77.94 213 SER A O 1
ATOM 1701 N N . ASP A 1 214 ? 71.461 -31.519 -5.370 1.00 75.44 214 ASP A N 1
ATOM 1702 C CA . ASP A 1 214 ? 71.208 -31.211 -3.951 1.00 75.44 214 ASP A CA 1
ATOM 1703 C C . ASP A 1 214 ? 70.482 -29.870 -3.752 1.00 75.44 214 ASP A C 1
ATOM 1705 O O . ASP A 1 214 ? 69.642 -29.716 -2.861 1.00 75.44 214 ASP A O 1
ATOM 1709 N N . THR A 1 215 ? 70.781 -28.882 -4.598 1.00 77.81 215 THR A N 1
ATOM 1710 C CA . THR A 1 215 ? 70.098 -27.584 -4.617 1.00 77.81 215 THR A CA 1
ATOM 1711 C C . THR A 1 215 ? 68.653 -27.701 -5.096 1.00 77.81 215 THR A C 1
ATOM 1713 O O . THR A 1 215 ? 67.767 -27.114 -4.472 1.00 77.81 215 THR A O 1
ATOM 1716 N N . GLY A 1 216 ? 68.390 -28.501 -6.133 1.00 73.44 216 GLY A N 1
ATOM 1717 C CA . GLY A 1 216 ? 67.038 -28.789 -6.617 1.00 73.44 216 GLY A CA 1
ATOM 1718 C C . GLY A 1 216 ? 66.189 -29.532 -5.583 1.00 73.44 216 GLY A C 1
ATOM 1719 O O . GLY A 1 216 ? 65.018 -29.205 -5.397 1.00 73.44 216 GLY A O 1
ATOM 1720 N N . PHE A 1 217 ? 66.784 -30.463 -4.830 1.00 74.00 217 PHE A N 1
ATOM 1721 C CA . PHE A 1 217 ? 66.106 -31.191 -3.750 1.00 74.00 217 PHE A CA 1
ATOM 1722 C C . PHE A 1 217 ? 65.655 -30.273 -2.612 1.00 74.00 217 PHE A C 1
ATOM 1724 O O . PHE A 1 217 ? 64.506 -30.335 -2.170 1.00 74.00 217 PHE A O 1
ATOM 1731 N N . LYS A 1 218 ? 66.533 -29.368 -2.167 1.00 76.50 218 LYS A N 1
ATOM 1732 C CA . LYS A 1 218 ? 66.204 -28.377 -1.132 1.00 76.50 218 LYS A CA 1
ATOM 1733 C C . LYS A 1 218 ? 65.086 -27.434 -1.579 1.00 76.50 218 LYS A C 1
ATOM 1735 O O . LYS A 1 218 ? 64.189 -27.149 -0.789 1.00 76.50 218 LYS A O 1
ATOM 1740 N N . GLN A 1 219 ? 65.111 -26.988 -2.836 1.00 77.00 219 GLN A N 1
ATOM 1741 C CA . GLN A 1 219 ? 64.060 -26.138 -3.405 1.00 77.00 219 GLN A CA 1
ATOM 1742 C C . GLN A 1 219 ? 62.715 -26.870 -3.499 1.00 77.00 219 GLN A C 1
ATOM 1744 O O . GLN A 1 219 ? 61.696 -26.320 -3.087 1.00 77.00 219 GLN A O 1
ATOM 1749 N N . ALA A 1 220 ? 62.708 -28.119 -3.971 1.00 74.38 220 ALA A N 1
ATOM 1750 C CA . ALA A 1 220 ? 61.497 -28.933 -4.048 1.00 74.38 220 ALA A CA 1
ATOM 1751 C C . ALA A 1 220 ? 60.876 -29.173 -2.661 1.00 74.38 220 ALA A C 1
ATOM 1753 O O . ALA A 1 220 ? 59.681 -28.950 -2.479 1.00 74.38 220 ALA A O 1
ATOM 1754 N N . ASN A 1 221 ? 61.684 -29.529 -1.656 1.00 75.94 221 ASN A N 1
ATOM 1755 C CA . ASN A 1 221 ? 61.203 -29.699 -0.280 1.00 75.94 221 ASN A CA 1
ATOM 1756 C C . ASN A 1 221 ? 60.658 -28.400 0.322 1.00 75.94 221 ASN A C 1
ATOM 1758 O O . ASN A 1 221 ? 59.626 -28.424 0.990 1.00 75.94 221 ASN A O 1
ATOM 1762 N N . ALA A 1 222 ? 61.310 -27.262 0.068 1.00 79.19 222 ALA A N 1
ATOM 1763 C CA . ALA A 1 222 ? 60.810 -25.967 0.519 1.00 79.19 222 ALA A CA 1
ATOM 1764 C C . ALA A 1 222 ? 59.438 -25.644 -0.100 1.00 79.19 222 ALA A C 1
ATOM 1766 O O . ALA A 1 222 ? 58.538 -25.188 0.604 1.00 79.19 222 ALA A O 1
ATOM 1767 N N . LEU A 1 223 ? 59.245 -25.934 -1.392 1.00 79.62 223 LEU A N 1
ATOM 1768 C CA . LEU A 1 223 ? 57.958 -25.757 -2.070 1.00 79.62 223 LEU A CA 1
ATOM 1769 C C . LEU A 1 223 ? 56.874 -26.676 -1.496 1.00 79.62 223 LEU A C 1
ATOM 1771 O O . LEU A 1 223 ? 55.768 -26.209 -1.244 1.00 79.62 223 LEU A O 1
ATOM 1775 N N . VAL A 1 224 ? 57.184 -27.944 -1.213 1.00 78.19 224 VAL A N 1
ATOM 1776 C CA . VAL A 1 224 ? 56.239 -28.874 -0.568 1.00 78.19 224 VAL A CA 1
ATOM 1777 C C . VAL A 1 224 ? 55.825 -28.381 0.817 1.00 78.19 224 VAL A C 1
ATOM 1779 O O . VAL A 1 224 ? 54.635 -28.363 1.118 1.00 78.19 224 VAL A O 1
ATOM 1782 N N . GLN A 1 225 ? 56.767 -27.902 1.633 1.00 79.06 225 GLN A N 1
ATOM 1783 C CA . GLN A 1 225 ? 56.453 -27.324 2.943 1.00 79.06 225 GLN A CA 1
ATOM 1784 C C . GLN A 1 225 ? 55.565 -26.077 2.832 1.00 79.06 225 GLN A C 1
ATOM 1786 O O . GLN A 1 225 ? 54.673 -25.879 3.655 1.00 79.06 225 GLN A O 1
ATOM 1791 N N . ILE A 1 226 ? 55.772 -25.239 1.810 1.00 82.00 226 ILE A N 1
ATOM 1792 C CA . ILE A 1 226 ? 54.901 -24.088 1.533 1.00 82.00 226 ILE A CA 1
ATOM 1793 C C . ILE A 1 226 ? 53.492 -24.555 1.147 1.00 82.00 226 ILE A C 1
ATOM 1795 O O . ILE A 1 226 ? 52.515 -23.986 1.632 1.00 82.00 226 ILE A O 1
ATOM 1799 N N . LEU A 1 227 ? 53.371 -25.583 0.302 1.00 79.25 227 LEU A N 1
ATOM 1800 C CA . LEU A 1 227 ? 52.078 -26.149 -0.099 1.00 79.25 227 LEU A CA 1
ATOM 1801 C C . LEU A 1 227 ? 51.338 -26.760 1.102 1.00 79.25 227 LEU A C 1
ATOM 1803 O O . LEU A 1 227 ? 50.159 -26.474 1.286 1.00 79.25 227 LEU A O 1
ATOM 1807 N N . GLN A 1 228 ? 52.029 -27.520 1.957 1.00 78.19 228 GLN A N 1
ATOM 1808 C CA . GLN A 1 228 ? 51.469 -28.106 3.183 1.00 78.19 228 GLN A CA 1
ATOM 1809 C C . GLN A 1 228 ? 50.977 -27.033 4.161 1.00 78.19 228 GLN A C 1
ATOM 1811 O O . GLN A 1 228 ? 49.820 -27.070 4.569 1.00 78.19 228 GLN A O 1
ATOM 1816 N N . LYS A 1 229 ? 51.799 -26.014 4.448 1.00 80.56 229 LYS A N 1
ATOM 1817 C CA . LYS A 1 229 ? 51.387 -24.876 5.288 1.00 80.56 229 LYS A CA 1
ATOM 1818 C C . LYS A 1 229 ? 50.179 -24.136 4.720 1.00 80.56 229 LYS A C 1
ATOM 1820 O O . LYS A 1 229 ? 49.330 -23.677 5.472 1.00 80.56 229 LYS A O 1
ATOM 1825 N N . ARG A 1 230 ? 50.088 -23.998 3.393 1.00 77.75 230 ARG A N 1
ATOM 1826 C CA . ARG A 1 230 ? 48.920 -23.381 2.750 1.00 77.75 230 ARG A CA 1
ATOM 1827 C C . ARG A 1 230 ? 47.668 -24.241 2.892 1.00 77.75 230 ARG A C 1
ATOM 1829 O O . ARG A 1 230 ? 46.613 -23.668 3.102 1.00 77.75 230 ARG A O 1
ATOM 1836 N N . MET A 1 231 ? 47.774 -25.567 2.816 1.00 74.00 231 MET A N 1
ATOM 1837 C CA . MET A 1 231 ? 46.648 -26.486 3.038 1.00 74.00 231 MET A CA 1
ATOM 1838 C C . MET A 1 231 ? 46.125 -26.434 4.482 1.00 74.00 231 MET A C 1
ATOM 1840 O O . MET A 1 231 ? 44.917 -26.458 4.688 1.00 74.00 231 MET A O 1
ATOM 1844 N N . GLU A 1 232 ? 47.011 -26.314 5.477 1.00 78.81 232 GLU A N 1
ATOM 1845 C CA . GLU A 1 232 ? 46.633 -26.191 6.897 1.00 78.81 232 GLU A CA 1
ATOM 1846 C C . GLU A 1 232 ? 45.751 -24.963 7.169 1.00 78.81 232 GLU A C 1
ATOM 1848 O O . GLU A 1 232 ? 44.807 -25.053 7.945 1.00 78.81 232 GLU A O 1
ATOM 1853 N N . VAL A 1 233 ? 46.003 -23.843 6.481 1.00 76.00 233 VAL A N 1
ATOM 1854 C CA . VAL A 1 233 ? 45.221 -22.598 6.619 1.00 76.00 233 VAL A CA 1
ATOM 1855 C C . VAL A 1 233 ? 43.764 -22.758 6.168 1.00 76.00 233 VAL A C 1
ATOM 1857 O O . VAL A 1 233 ? 42.908 -22.038 6.667 1.00 76.00 233 VAL A O 1
ATOM 1860 N N . PHE A 1 234 ? 43.469 -23.683 5.250 1.00 64.31 234 PHE A N 1
ATOM 1861 C CA . PHE A 1 234 ? 42.102 -23.924 4.769 1.00 64.31 234 PHE A CA 1
ATOM 1862 C C . PHE A 1 234 ? 41.389 -25.089 5.481 1.00 64.31 234 PHE A C 1
ATOM 1864 O O . PHE A 1 234 ? 40.187 -25.260 5.295 1.00 64.31 234 PHE A O 1
ATOM 1871 N N . ASN A 1 235 ? 42.112 -25.892 6.271 1.00 62.66 235 ASN A N 1
ATOM 1872 C CA . ASN A 1 235 ? 41.583 -27.069 6.976 1.00 62.66 235 ASN A CA 1
ATOM 1873 C C . ASN A 1 235 ? 41.312 -26.832 8.478 1.00 62.66 235 ASN A C 1
ATOM 1875 O O . ASN A 1 235 ? 40.818 -27.748 9.141 1.00 62.66 235 ASN A O 1
ATOM 1879 N N . GLY A 1 236 ? 41.665 -25.659 9.017 1.00 51.88 236 GLY A N 1
ATOM 1880 C CA . GLY A 1 236 ? 41.372 -25.228 10.393 1.00 51.88 236 GLY A CA 1
ATOM 1881 C C . GLY A 1 236 ? 40.222 -24.234 10.451 1.00 51.88 236 GLY A C 1
ATOM 1882 O O . GLY A 1 236 ? 39.461 -24.299 11.441 1.00 51.88 236 GLY A O 1
#